Protein AF-A0A4P7ZV11-F1 (afdb_monomer_lite)

Sequence (366 aa):
MATEQNISEDYAVLFAGGISPSRNFSRYYNSLKGLYEVLRDQHGIAQENIIVLYANAESDTRHDQAYGFGSIDEIVRLGVDPFLAESIFNEQLEFKKATANNARLSRAEAEGFEENFADLNKRLGGLLKIDYQYEASDKDDGDYLAQVVYFASSDMTFASGSSVLSANGSALQSALTEVAGRVDSNDHVFFWTFDHGDFGEGQGNLIAYNDINPKWLFGRRDVGNQARLNGWGSDAIGNAQLAQWVAPVIESAGYATLVYNQCFSGGMLAASESAIDSADYAYGIAATNQYEQSINYAFAEGIRIALEAGRPLASELFATAKDKDQFAFKGAYEPNAGEPKYPWEHPWAYGDGAFQYFRVMILLIL

Secondary structure (DSSP, 8-state):
---------EEEEEEE--SSGGG-BHHHHHHHHHHHHHHHHTT---GGGEEEEETTTTT--TT-EEE-S--HHHHHHTT--HHHHHHHHHHHHHHHHHTTTT-PBPHHHHHHHHHHHHHHHHHTTT-EEEEEEE--S-TTTPPEEEEEEEEE----GGGTTSEEE-SSHHHHHHHHHHHHHH--TT-EEEEEE-S-EEE-TT--S---TTS--TTSSB--GGG---EEEEETTTEEEEHHHHHHHHHHHHHH-SEEEEEE-STTHHHHHHHHHHHHHTSTTEEEEESS-TTB---TTHHHHHHHHHHHTT--BHHHHHHHHHHH-SSB--S---TT----BTTBB--EEES---SBSS--------

Radius of gyration: 21.82 Å; chains: 1; bounding box: 69×38×60 Å

Structure (mmCIF, N/CA/C/O backbone):
data_AF-A0A4P7ZV11-F1
#
_entry.id   AF-A0A4P7ZV11-F1
#
loop_
_atom_site.group_PDB
_atom_site.id
_atom_site.type_symbol
_atom_site.label_atom_id
_atom_site.label_alt_id
_atom_site.label_comp_id
_atom_site.label_asym_id
_atom_site.label_entity_id
_atom_site.label_seq_id
_atom_site.pdbx_PDB_ins_code
_atom_site.Cartn_x
_atom_site.Cartn_y
_atom_site.Cartn_z
_atom_site.occupancy
_atom_site.B_iso_or_equiv
_atom_site.auth_seq_id
_atom_site.auth_comp_id
_atom_site.auth_asym_id
_atom_site.auth_atom_id
_atom_site.pdbx_PDB_model_num
ATOM 1 N N . MET A 1 1 ? -32.889 13.148 26.639 1.00 45.16 1 MET A N 1
ATOM 2 C CA . MET A 1 1 ? -32.289 13.223 25.295 1.00 45.16 1 MET A CA 1
ATOM 3 C C . MET A 1 1 ? -31.484 11.952 25.148 1.00 45.16 1 MET A C 1
ATOM 5 O O . MET A 1 1 ? -30.582 11.761 25.952 1.00 45.16 1 MET A O 1
ATOM 9 N N . ALA A 1 2 ? -31.907 11.029 24.283 1.00 43.81 2 ALA A N 1
ATOM 10 C CA . ALA A 1 2 ? -31.067 9.888 23.942 1.00 43.81 2 ALA A CA 1
ATOM 11 C C . ALA A 1 2 ? -29.849 10.469 23.220 1.00 43.81 2 ALA A C 1
ATOM 13 O O . ALA A 1 2 ? -30.024 11.203 22.251 1.00 43.81 2 ALA A O 1
ATOM 14 N N . THR A 1 3 ? -28.659 10.260 23.771 1.00 50.44 3 THR A N 1
ATOM 15 C CA . THR A 1 3 ? -27.407 10.515 23.061 1.00 50.44 3 THR A CA 1
ATOM 16 C C . THR A 1 3 ? -27.476 9.727 21.762 1.00 50.44 3 THR A C 1
ATOM 18 O O . THR A 1 3 ? -27.756 8.528 21.817 1.00 50.44 3 THR A O 1
ATOM 21 N N . GLU A 1 4 ? -27.306 10.400 20.622 1.00 54.75 4 GLU A N 1
ATOM 22 C CA . GLU A 1 4 ? -26.989 9.724 19.364 1.00 54.75 4 GLU A CA 1
ATOM 23 C C . GLU A 1 4 ? -25.907 8.699 19.685 1.00 54.75 4 GLU A C 1
ATOM 25 O O . GLU A 1 4 ? -24.853 9.029 20.228 1.00 54.75 4 GLU A O 1
ATOM 30 N N . GLN A 1 5 ? -26.246 7.429 19.507 1.00 55.59 5 GLN A N 1
ATOM 31 C CA . GLN A 1 5 ? -25.274 6.368 19.627 1.00 55.59 5 GLN A CA 1
ATOM 32 C C . GLN A 1 5 ? -24.339 6.595 18.442 1.00 55.59 5 GLN A C 1
ATOM 34 O O . GLN A 1 5 ? -24.808 6.464 17.313 1.00 55.59 5 GLN A O 1
ATOM 39 N N . ASN A 1 6 ? -23.093 7.025 18.683 1.00 71.12 6 ASN A N 1
ATOM 40 C CA . ASN A 1 6 ? -22.109 7.137 17.608 1.00 71.12 6 ASN A CA 1
ATOM 41 C C . ASN A 1 6 ? -22.023 5.760 16.958 1.00 71.12 6 ASN A C 1
ATOM 43 O O . ASN A 1 6 ? -21.662 4.767 17.596 1.00 71.12 6 ASN A O 1
ATOM 47 N N . ILE A 1 7 ? -22.521 5.688 15.730 1.00 81.62 7 ILE A N 1
ATOM 48 C CA . ILE A 1 7 ? -22.493 4.474 14.939 1.00 81.62 7 ILE A CA 1
ATOM 49 C C . ILE A 1 7 ? -21.035 4.349 14.525 1.00 81.62 7 ILE A C 1
ATOM 51 O O . ILE A 1 7 ? -20.555 5.210 13.805 1.00 81.62 7 ILE A O 1
ATOM 55 N N . SER A 1 8 ? -20.353 3.314 15.018 1.00 90.44 8 SER A N 1
ATOM 56 C CA . SER A 1 8 ? -19.003 2.940 14.572 1.00 90.44 8 SER A CA 1
ATOM 57 C C . SER A 1 8 ? -18.939 2.965 13.046 1.00 90.44 8 SER A C 1
ATOM 59 O O . SER A 1 8 ? -19.894 2.513 12.423 1.00 90.44 8 SER A O 1
ATOM 61 N N . GLU A 1 9 ? -17.864 3.455 12.450 1.00 95.44 9 GLU A N 1
ATOM 62 C CA . GLU A 1 9 ? -17.610 3.523 11.013 1.00 95.44 9 GLU A CA 1
ATOM 63 C C . GLU A 1 9 ? -16.271 2.861 10.652 1.00 95.44 9 GLU A C 1
ATOM 65 O O . GLU A 1 9 ? -15.394 2.669 11.491 1.00 95.44 9 GLU A O 1
ATOM 70 N N . ASP A 1 10 ? -16.119 2.490 9.380 1.00 97.56 10 ASP A N 1
ATOM 71 C CA . ASP A 1 10 ? -14.878 1.925 8.847 1.00 97.56 10 ASP A CA 1
ATOM 72 C C . ASP A 1 10 ? -14.224 2.948 7.913 1.00 97.56 10 ASP A C 1
ATOM 74 O O . ASP A 1 10 ? -14.906 3.574 7.095 1.00 97.56 10 ASP A O 1
ATOM 78 N N . TYR A 1 11 ? -12.908 3.099 8.033 1.00 98.62 11 TYR A N 1
ATOM 79 C CA . TYR A 1 11 ? -12.084 4.038 7.279 1.00 98.62 11 TYR A CA 1
ATOM 80 C C . TYR A 1 11 ? -10.882 3.330 6.665 1.00 98.62 11 TYR A C 1
ATOM 82 O O . TYR A 1 11 ? -10.324 2.398 7.248 1.00 98.62 11 TYR A O 1
ATOM 90 N N . ALA A 1 12 ? -10.436 3.803 5.502 1.00 98.75 12 ALA A N 1
ATOM 91 C CA . ALA A 1 12 ? -9.245 3.271 4.860 1.00 98.75 12 ALA A CA 1
ATOM 92 C C . ALA A 1 12 ? -8.376 4.355 4.216 1.00 98.75 12 ALA A C 1
ATOM 94 O O . ALA A 1 12 ? -8.873 5.277 3.571 1.00 98.75 12 ALA A O 1
ATOM 95 N N . VAL A 1 13 ? -7.059 4.194 4.337 1.00 98.88 13 VAL A N 1
ATOM 96 C CA . VAL A 1 13 ? -6.061 4.985 3.604 1.00 98.88 13 VAL A CA 1
ATOM 97 C C . VAL A 1 13 ? -5.195 4.020 2.806 1.00 98.88 13 VAL A C 1
ATOM 99 O O . VAL A 1 13 ? -4.506 3.176 3.381 1.00 98.88 13 VAL A O 1
ATOM 102 N N . LEU A 1 14 ? -5.249 4.128 1.480 1.00 98.81 14 LEU A N 1
ATOM 103 C CA . LEU A 1 14 ? -4.562 3.233 0.550 1.00 98.81 14 LEU A CA 1
ATOM 104 C C . LEU A 1 14 ? -3.480 4.008 -0.199 1.00 98.81 14 LEU A C 1
ATOM 106 O O . LEU A 1 14 ? -3.796 4.962 -0.904 1.00 98.81 14 LEU A O 1
ATOM 110 N N . PHE A 1 15 ? -2.218 3.603 -0.074 1.00 98.56 15 PHE A N 1
ATOM 111 C CA . PHE A 1 15 ? -1.080 4.303 -0.672 1.00 98.56 15 PHE A CA 1
ATOM 112 C C . PHE A 1 15 ? -0.298 3.419 -1.651 1.00 98.56 15 PHE A C 1
ATOM 114 O O . PHE A 1 15 ? 0.170 2.342 -1.280 1.00 98.56 15 PHE A O 1
ATOM 121 N N . ALA A 1 16 ? -0.073 3.919 -2.868 1.00 97.12 16 ALA A N 1
ATOM 122 C CA . ALA A 1 16 ? 0.832 3.335 -3.859 1.00 97.12 16 ALA A CA 1
ATOM 123 C C . ALA A 1 16 ? 1.602 4.431 -4.629 1.00 97.12 16 ALA A C 1
ATOM 125 O O . ALA A 1 16 ? 1.045 5.127 -5.479 1.00 97.12 16 ALA A O 1
ATOM 126 N N . GLY A 1 17 ? 2.888 4.600 -4.302 1.00 87.19 17 GLY A N 1
ATOM 127 C CA . GLY A 1 17 ? 3.725 5.740 -4.704 1.00 87.19 17 GLY A CA 1
ATOM 128 C C . GLY A 1 17 ? 4.213 5.723 -6.151 1.00 87.19 17 GLY A C 1
ATOM 129 O O . GLY A 1 17 ? 3.990 6.672 -6.893 1.00 87.19 17 GLY A O 1
ATOM 130 N N . GLY A 1 18 ? 4.898 4.664 -6.562 1.00 84.62 18 GLY A N 1
ATOM 131 C CA . GLY A 1 18 ? 5.432 4.452 -7.890 1.00 84.62 18 GLY A CA 1
ATOM 132 C C . GLY A 1 18 ? 6.779 5.108 -8.198 1.00 84.62 18 GLY A C 1
ATOM 133 O O . GLY A 1 18 ? 7.298 4.831 -9.268 1.00 84.62 18 GLY A O 1
ATOM 134 N N . ILE A 1 19 ? 7.383 5.927 -7.321 1.00 88.81 19 ILE A N 1
ATOM 135 C CA . ILE A 1 19 ? 8.611 6.746 -7.535 1.00 88.81 19 ILE A CA 1
ATOM 136 C C . ILE A 1 19 ? 8.570 7.658 -8.778 1.00 88.81 19 ILE A C 1
ATOM 138 O O . ILE A 1 19 ? 8.680 8.876 -8.671 1.00 88.81 19 ILE A O 1
ATOM 142 N N . SER A 1 20 ? 8.501 7.078 -9.971 1.00 87.12 20 SER A N 1
ATOM 143 C CA . SER A 1 20 ? 8.520 7.704 -11.288 1.00 87.12 20 SER A CA 1
ATOM 144 C C . SER A 1 20 ? 7.782 6.807 -12.294 1.00 87.12 20 SER A C 1
ATOM 146 O O . SER A 1 20 ? 7.592 5.621 -12.022 1.00 87.12 20 SER A O 1
ATOM 148 N N . PRO A 1 21 ? 7.438 7.295 -13.501 1.00 84.31 21 PRO A N 1
ATOM 149 C CA . PRO A 1 21 ? 6.757 6.478 -14.505 1.00 84.31 21 PRO A CA 1
ATOM 150 C C . PRO A 1 21 ? 7.399 5.108 -14.748 1.00 84.31 21 PRO A C 1
ATOM 152 O O . PRO A 1 21 ? 6.692 4.113 -14.756 1.00 84.31 21 PRO A O 1
ATOM 155 N N . SER A 1 22 ? 8.732 5.019 -14.867 1.00 78.44 22 SER A N 1
ATOM 156 C CA . SER A 1 22 ? 9.444 3.751 -15.119 1.00 78.44 22 SER A CA 1
ATOM 157 C C . SER A 1 22 ? 9.598 2.836 -13.910 1.00 78.44 22 SER A C 1
ATOM 159 O O . SER A 1 22 ? 9.941 1.665 -14.069 1.00 78.44 22 SER A O 1
ATOM 161 N N . ARG A 1 23 ? 9.321 3.339 -12.708 1.00 82.75 23 ARG A N 1
ATOM 162 C CA . ARG A 1 23 ? 9.388 2.572 -11.460 1.00 82.75 23 ARG A CA 1
ATOM 163 C C . ARG A 1 23 ? 8.011 2.367 -10.832 1.00 82.75 23 ARG A C 1
ATOM 165 O O . ARG A 1 23 ? 7.911 1.732 -9.795 1.00 82.75 23 ARG A O 1
ATOM 172 N N . ASN A 1 24 ? 6.937 2.793 -11.486 1.00 89.25 24 ASN A N 1
ATOM 173 C CA . ASN A 1 24 ? 5.585 2.580 -10.995 1.00 89.25 24 ASN A CA 1
ATOM 174 C C . ASN A 1 24 ? 4.952 1.355 -11.638 1.00 89.25 24 ASN A C 1
ATOM 176 O O . ASN A 1 24 ? 4.119 1.451 -12.535 1.00 89.25 24 ASN A O 1
ATOM 180 N N . PHE A 1 25 ? 5.391 0.176 -11.219 1.00 88.12 25 PHE A N 1
ATOM 181 C CA . PHE A 1 25 ? 4.938 -1.060 -11.837 1.00 88.12 25 PHE A CA 1
ATOM 182 C C . PHE A 1 25 ? 3.415 -1.225 -11.768 1.00 88.12 25 PHE A C 1
ATOM 184 O O . PHE A 1 25 ? 2.805 -1.009 -10.724 1.00 88.12 25 PHE A O 1
ATOM 191 N N . SER A 1 26 ? 2.809 -1.710 -12.853 1.00 87.81 26 SER A N 1
ATOM 192 C CA . SER A 1 26 ? 1.356 -1.902 -12.970 1.00 87.81 26 SER A CA 1
ATOM 193 C C . SER A 1 26 ? 0.752 -2.766 -11.859 1.00 87.81 26 SER A C 1
ATOM 195 O O . SER A 1 26 ? -0.411 -2.596 -11.500 1.00 87.81 26 SER A O 1
ATOM 197 N N . ARG A 1 27 ? 1.549 -3.651 -11.244 1.00 88.56 27 ARG A N 1
ATOM 198 C CA . ARG A 1 27 ? 1.156 -4.405 -10.044 1.00 88.56 27 ARG A CA 1
ATOM 199 C C . ARG A 1 27 ? 0.714 -3.506 -8.881 1.00 88.56 27 ARG A C 1
ATOM 201 O O . ARG A 1 27 ? -0.219 -3.887 -8.190 1.00 88.56 27 ARG A O 1
ATOM 208 N N . TYR A 1 28 ? 1.310 -2.326 -8.689 1.00 93.75 28 TYR A N 1
ATOM 209 C CA . TYR A 1 28 ? 0.916 -1.404 -7.616 1.00 93.75 28 TYR A CA 1
ATOM 210 C C . TYR A 1 28 ? -0.496 -0.861 -7.854 1.00 93.75 28 TYR A C 1
ATOM 212 O O . TYR A 1 28 ? -1.340 -0.933 -6.964 1.00 93.75 28 TYR A O 1
ATOM 220 N N . TYR A 1 29 ? -0.784 -0.419 -9.083 1.00 94.44 29 TYR A N 1
ATOM 221 C CA . TYR A 1 29 ? -2.127 0.009 -9.488 1.00 94.44 29 TYR A CA 1
ATOM 222 C C . TYR A 1 29 ? -3.151 -1.126 -9.374 1.00 94.44 29 TYR A C 1
ATOM 224 O O . TYR A 1 29 ? -4.212 -0.951 -8.781 1.00 94.44 29 TYR A O 1
ATOM 232 N N 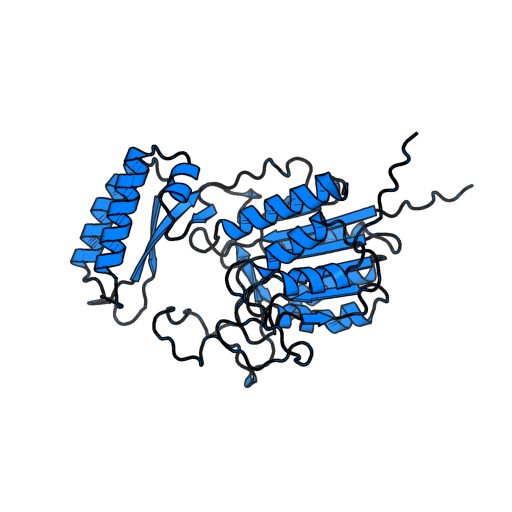. ASN A 1 30 ? -2.830 -2.308 -9.908 1.00 92.38 30 ASN A N 1
ATOM 233 C CA . ASN A 1 30 ? -3.751 -3.444 -9.918 1.00 92.38 30 ASN A CA 1
ATOM 234 C C . ASN A 1 30 ? -4.082 -3.928 -8.501 1.00 92.38 30 ASN A C 1
ATOM 236 O O . ASN A 1 30 ? -5.248 -4.188 -8.206 1.00 92.38 30 ASN A O 1
ATOM 240 N N . SER A 1 31 ? -3.085 -4.011 -7.615 1.00 95.25 31 SER A N 1
ATOM 241 C CA . SER A 1 31 ? -3.305 -4.369 -6.212 1.00 95.25 31 SER A CA 1
ATOM 242 C C . SER A 1 31 ? -4.112 -3.304 -5.471 1.00 95.25 31 SER A C 1
ATOM 244 O O . SER A 1 31 ? -5.042 -3.662 -4.756 1.00 95.25 31 SER A O 1
ATOM 246 N N . LEU A 1 32 ? -3.820 -2.014 -5.678 1.00 97.88 32 LEU A N 1
ATOM 247 C CA . LEU A 1 32 ? -4.589 -0.907 -5.099 1.00 97.88 32 LEU A CA 1
ATOM 248 C C . LEU A 1 32 ? -6.063 -0.960 -5.530 1.00 97.88 32 LEU A C 1
ATOM 250 O O . LEU A 1 32 ? -6.956 -0.906 -4.687 1.00 97.88 32 LEU A O 1
ATOM 254 N N . LYS A 1 33 ? -6.318 -1.095 -6.837 1.00 97.12 33 LYS A N 1
ATOM 255 C CA . LYS A 1 33 ? -7.671 -1.189 -7.394 1.00 97.12 33 LYS A CA 1
ATOM 256 C C . LYS A 1 33 ? -8.415 -2.407 -6.851 1.00 97.12 33 LYS A C 1
ATOM 258 O O . LYS A 1 33 ? -9.530 -2.266 -6.358 1.00 97.12 33 LYS A O 1
ATOM 263 N N . GLY A 1 34 ? -7.793 -3.585 -6.909 1.00 97.00 34 GLY A N 1
ATOM 264 C CA . GLY A 1 34 ? -8.406 -4.818 -6.419 1.00 97.00 34 GLY A CA 1
ATOM 265 C C . GLY A 1 34 ? -8.705 -4.758 -4.921 1.00 97.00 34 GLY A C 1
ATOM 266 O O . GLY A 1 34 ? -9.752 -5.224 -4.486 1.00 97.00 34 GLY A O 1
ATOM 267 N N . LEU A 1 35 ? -7.825 -4.143 -4.128 1.00 97.88 35 LEU A N 1
ATOM 268 C CA . LEU A 1 35 ? -8.068 -3.909 -2.709 1.00 97.88 35 LEU A CA 1
ATOM 269 C C . LEU A 1 35 ? -9.247 -2.954 -2.491 1.00 97.88 35 LEU A C 1
ATOM 271 O O . LEU A 1 35 ? -10.151 -3.290 -1.734 1.00 97.88 35 LEU A O 1
ATOM 275 N N . TYR A 1 36 ? -9.278 -1.809 -3.179 1.00 98.44 36 TYR A N 1
ATOM 276 C CA . TYR A 1 36 ? -10.385 -0.851 -3.098 1.00 98.44 36 TYR A CA 1
ATOM 277 C C . TYR A 1 36 ? -11.740 -1.504 -3.391 1.00 98.44 36 TYR A C 1
ATOM 279 O O . TYR A 1 36 ? -12.694 -1.316 -2.638 1.00 98.44 36 TYR A O 1
ATOM 287 N N . GLU A 1 37 ? -11.824 -2.288 -4.469 1.00 97.62 37 GLU A N 1
ATOM 288 C CA . GLU A 1 37 ? -13.049 -2.992 -4.857 1.00 97.62 37 GLU A CA 1
ATOM 289 C C . GLU A 1 37 ? -13.493 -3.973 -3.764 1.00 97.62 37 GLU A C 1
ATOM 291 O O . GLU A 1 37 ? -14.667 -3.996 -3.416 1.00 97.62 37 GLU A O 1
ATOM 296 N N . VAL A 1 38 ? -12.569 -4.708 -3.136 1.00 97.25 38 VAL A N 1
ATOM 297 C CA . VAL A 1 38 ? -12.895 -5.594 -2.004 1.00 97.25 38 VAL A CA 1
ATOM 298 C C . VAL A 1 38 ? -13.411 -4.802 -0.799 1.00 97.25 38 VAL A C 1
ATOM 300 O O . VAL A 1 38 ? -14.435 -5.170 -0.220 1.00 97.25 38 VAL A O 1
ATOM 303 N N . LEU A 1 39 ? -12.748 -3.702 -0.437 1.00 97.06 39 LEU A N 1
ATOM 304 C CA . LEU A 1 39 ? -13.158 -2.855 0.687 1.00 97.06 39 LEU A CA 1
ATOM 305 C C . LEU A 1 39 ? -14.561 -2.263 0.480 1.00 97.06 39 LEU A C 1
ATOM 307 O O . LEU A 1 39 ? -15.401 -2.320 1.377 1.00 97.06 39 LEU A O 1
ATOM 311 N N . ARG A 1 40 ? -14.842 -1.743 -0.716 1.00 96.44 40 ARG A N 1
ATOM 312 C CA . ARG A 1 40 ? -16.143 -1.154 -1.050 1.00 96.44 40 ARG A CA 1
ATOM 313 C C . ARG A 1 40 ? -17.229 -2.217 -1.219 1.00 96.44 40 ARG A C 1
ATOM 315 O O . ARG A 1 40 ? -18.289 -2.113 -0.613 1.00 96.44 40 ARG A O 1
ATOM 322 N N . ASP A 1 41 ? -16.986 -3.221 -2.057 1.00 95.44 41 ASP A N 1
ATOM 323 C CA . ASP A 1 41 ? -18.039 -4.126 -2.535 1.00 95.44 41 ASP A CA 1
ATOM 324 C C . ASP A 1 41 ? -18.336 -5.267 -1.563 1.00 95.44 41 ASP A C 1
ATOM 326 O O . ASP A 1 41 ? -19.462 -5.763 -1.536 1.00 95.44 41 ASP A O 1
ATOM 330 N N . GLN A 1 42 ? -17.344 -5.701 -0.781 1.00 94.31 42 GLN A N 1
ATOM 331 C CA . GLN A 1 42 ? -17.486 -6.854 0.115 1.00 94.31 42 GLN A CA 1
ATOM 332 C C . GLN A 1 42 ? -17.534 -6.453 1.587 1.00 94.31 42 GLN A C 1
ATOM 334 O O . GLN A 1 42 ? -18.283 -7.060 2.349 1.00 94.31 42 GLN A O 1
ATOM 339 N N . HIS A 1 43 ? -16.779 -5.422 1.979 1.00 93.81 43 HIS A N 1
ATOM 340 C CA . HIS A 1 43 ? -16.782 -4.904 3.355 1.00 93.81 43 HIS A CA 1
ATOM 341 C C . HIS A 1 43 ? -17.687 -3.681 3.538 1.00 93.81 43 HIS A C 1
ATOM 343 O O . HIS A 1 43 ? -17.928 -3.262 4.665 1.00 93.81 43 HIS A O 1
ATOM 349 N N . GLY A 1 44 ? -18.250 -3.140 2.451 1.00 94.56 44 GLY A N 1
ATOM 350 C CA . GLY A 1 44 ? -19.263 -2.087 2.513 1.00 94.56 44 GLY A CA 1
ATOM 351 C C . GLY A 1 44 ? -18.749 -0.757 3.062 1.00 94.56 44 GLY A C 1
ATOM 352 O O . GLY A 1 44 ? -19.546 0.032 3.572 1.00 94.56 44 GLY A O 1
ATOM 353 N N . ILE A 1 45 ? -17.438 -0.506 2.977 1.00 96.06 45 ILE A N 1
ATOM 354 C CA . ILE A 1 45 ? -16.853 0.764 3.410 1.00 96.06 45 ILE A CA 1
ATOM 355 C C . ILE A 1 45 ? -17.365 1.878 2.490 1.00 96.06 45 ILE A C 1
ATOM 357 O O . ILE A 1 45 ? -17.278 1.778 1.261 1.00 96.06 45 ILE A O 1
ATOM 361 N N . ALA A 1 46 ? -17.910 2.938 3.090 1.00 96.94 46 ALA A N 1
ATOM 362 C CA . ALA A 1 46 ? -18.413 4.096 2.361 1.00 96.94 46 ALA A CA 1
ATOM 363 C C . ALA A 1 46 ? -17.279 4.758 1.562 1.00 96.94 46 ALA A C 1
ATOM 365 O O . ALA A 1 46 ? -16.150 4.870 2.042 1.00 96.94 46 ALA A O 1
ATOM 366 N N . GLN A 1 47 ? -17.556 5.195 0.331 1.00 97.62 47 GLN A N 1
ATOM 367 C CA . GLN A 1 47 ? -16.504 5.680 -0.568 1.00 97.62 47 GLN A CA 1
ATOM 368 C C . GLN A 1 47 ? -15.815 6.933 -0.008 1.00 97.62 47 GLN A C 1
ATOM 370 O O . GLN A 1 47 ? -14.598 7.063 -0.128 1.00 97.62 47 GLN A O 1
ATOM 375 N N . GLU A 1 48 ? -16.568 7.796 0.672 1.00 97.81 48 GLU A N 1
ATOM 376 C CA . GLU A 1 48 ? -16.107 8.997 1.376 1.00 97.81 48 GLU A CA 1
ATOM 377 C C . GLU A 1 48 ? -15.220 8.714 2.605 1.00 97.81 48 GLU A C 1
ATOM 379 O O . GLU A 1 48 ? -14.597 9.635 3.145 1.00 97.81 48 GLU A O 1
ATOM 384 N N . ASN A 1 49 ? -15.151 7.454 3.045 1.00 98.50 49 ASN A N 1
ATOM 385 C CA . ASN A 1 49 ? -14.286 6.988 4.131 1.00 98.50 49 ASN A CA 1
ATOM 386 C C . ASN A 1 49 ? -13.028 6.271 3.613 1.00 98.50 49 ASN A C 1
ATOM 388 O O . ASN A 1 49 ? -12.190 5.846 4.409 1.00 98.50 49 ASN A O 1
ATOM 392 N N . ILE A 1 50 ? -12.866 6.150 2.290 1.00 98.69 50 ILE A N 1
ATOM 393 C CA . ILE A 1 50 ? -11.661 5.611 1.656 1.00 98.69 50 ILE A CA 1
ATOM 394 C C . ILE A 1 50 ? -10.893 6.763 1.004 1.00 98.69 50 ILE A C 1
ATOM 396 O O . ILE A 1 50 ? -11.415 7.450 0.127 1.00 98.69 50 ILE A O 1
ATOM 400 N N . ILE A 1 51 ? -9.634 6.952 1.394 1.00 98.75 51 ILE A N 1
ATOM 401 C CA . ILE A 1 51 ? -8.704 7.874 0.734 1.00 98.75 51 ILE A CA 1
ATOM 402 C C . ILE A 1 51 ? -7.695 7.054 -0.068 1.00 98.75 51 ILE A C 1
ATOM 404 O O . ILE A 1 51 ? -7.005 6.187 0.472 1.00 98.75 51 ILE A O 1
ATOM 408 N N . VAL A 1 52 ? -7.603 7.333 -1.365 1.00 98.62 52 VAL A N 1
ATOM 409 C CA . VAL A 1 52 ? -6.701 6.664 -2.301 1.00 98.62 52 VAL A CA 1
ATOM 410 C C . VAL A 1 52 ? -5.577 7.618 -2.677 1.00 98.62 52 VAL A C 1
ATOM 412 O O . VAL A 1 52 ? -5.819 8.690 -3.218 1.00 98.62 52 VAL A O 1
ATOM 415 N N . LEU A 1 53 ? -4.336 7.213 -2.437 1.00 98.38 53 LEU A N 1
ATOM 416 C CA . LEU A 1 53 ? -3.144 7.920 -2.874 1.00 98.38 53 LEU A CA 1
ATOM 417 C C . LEU A 1 53 ? -2.431 7.069 -3.918 1.00 98.38 53 LEU A C 1
ATOM 419 O O . LEU A 1 53 ? -1.935 5.986 -3.602 1.00 98.38 53 LEU A O 1
ATOM 423 N N . TYR A 1 54 ? -2.369 7.554 -5.157 1.00 97.25 54 TYR A N 1
ATOM 424 C CA . TYR A 1 54 ? -1.726 6.830 -6.251 1.00 97.25 54 TYR A CA 1
ATOM 425 C C . TYR A 1 54 ? -0.892 7.754 -7.135 1.00 97.25 54 TYR A C 1
ATOM 427 O O . TYR A 1 54 ? -1.410 8.746 -7.647 1.00 97.25 54 TYR A O 1
ATOM 435 N N . ALA A 1 55 ? 0.381 7.405 -7.345 1.00 93.38 55 ALA A N 1
ATOM 436 C CA . ALA A 1 55 ? 1.267 8.039 -8.322 1.00 93.38 55 ALA A CA 1
ATOM 437 C C . ALA A 1 55 ? 1.099 9.571 -8.396 1.00 93.38 55 ALA A C 1
ATOM 439 O O . ALA A 1 55 ? 1.192 10.268 -7.384 1.00 93.38 55 ALA A O 1
ATOM 440 N N . ASN A 1 56 ? 0.801 10.091 -9.587 1.00 87.69 56 ASN A N 1
ATOM 441 C CA . ASN A 1 56 ? 0.549 11.505 -9.846 1.00 87.69 56 ASN A CA 1
ATOM 442 C C . ASN A 1 56 ? -0.936 11.819 -10.082 1.00 87.69 56 ASN A C 1
ATOM 444 O O . ASN A 1 56 ? -1.255 12.647 -10.943 1.00 87.69 56 ASN A O 1
ATOM 448 N N . ALA A 1 57 ? -1.845 11.125 -9.390 1.00 82.12 57 ALA A N 1
ATOM 449 C CA . ALA A 1 57 ? -3.263 11.082 -9.747 1.00 82.12 57 ALA A CA 1
ATOM 450 C C . ALA A 1 57 ? -3.964 12.450 -9.853 1.00 82.12 57 ALA A C 1
ATOM 452 O O . ALA A 1 57 ? -4.916 12.572 -10.619 1.00 82.12 57 ALA A O 1
ATOM 453 N N . GLU A 1 58 ? -3.500 13.488 -9.148 1.00 81.19 58 GLU A N 1
ATOM 454 C CA . GLU A 1 58 ? -4.113 14.826 -9.228 1.00 81.19 58 GLU A CA 1
ATOM 455 C C . GLU A 1 58 ? -3.608 15.668 -10.403 1.00 81.19 58 GLU A C 1
ATOM 457 O O . GLU A 1 58 ? -4.263 16.635 -10.792 1.00 81.19 58 GLU A O 1
ATOM 462 N N . SER A 1 59 ? -2.436 15.343 -10.954 1.00 77.75 59 SER A N 1
ATOM 463 C CA . SER A 1 59 ? -1.786 16.175 -11.972 1.00 77.75 59 SER A CA 1
ATOM 464 C C . SER A 1 59 ? -1.794 15.535 -13.354 1.00 77.75 59 SER A C 1
ATOM 466 O O . SER A 1 59 ? -2.135 16.200 -14.331 1.00 77.75 59 SER A O 1
ATOM 468 N N . ASP A 1 60 ? -1.385 14.269 -13.464 1.00 77.62 60 ASP A N 1
ATOM 469 C CA . ASP A 1 60 ? -1.300 13.581 -14.752 1.00 77.62 60 ASP A CA 1
ATOM 470 C C . ASP A 1 60 ? -1.200 12.068 -14.556 1.00 77.62 60 ASP A C 1
ATOM 472 O O . ASP A 1 60 ? -0.150 11.571 -14.152 1.00 77.62 60 ASP A O 1
ATOM 476 N N . THR A 1 61 ? -2.267 11.338 -14.883 1.00 78.69 61 THR A N 1
ATOM 477 C CA . THR A 1 61 ? -2.239 9.869 -14.891 1.00 78.69 61 THR A CA 1
ATOM 478 C C . THR A 1 61 ? -1.748 9.289 -16.213 1.00 78.69 61 THR A C 1
ATOM 480 O O . THR A 1 61 ? -1.728 8.072 -16.390 1.00 78.69 61 THR A O 1
ATOM 483 N N . ARG A 1 62 ? -1.378 10.119 -17.199 1.00 76.12 62 ARG A N 1
ATOM 484 C CA . ARG A 1 62 ? -0.893 9.597 -18.477 1.00 76.12 62 ARG A CA 1
ATOM 485 C C . ARG A 1 62 ? 0.449 8.926 -18.270 1.00 76.12 62 ARG A C 1
ATOM 487 O O . ARG A 1 62 ? 1.393 9.547 -17.787 1.00 76.12 62 ARG A O 1
ATOM 494 N N . HIS A 1 63 ? 0.540 7.682 -18.731 1.00 78.69 63 HIS A N 1
ATOM 495 C CA . HIS A 1 63 ? 1.784 6.917 -18.726 1.00 78.69 63 HIS A CA 1
ATOM 496 C C . HIS A 1 63 ? 2.387 6.723 -17.327 1.00 78.69 63 HIS A C 1
ATOM 498 O O . HIS A 1 63 ? 3.605 6.621 -17.191 1.00 78.69 63 HIS A O 1
ATOM 504 N N . ASP A 1 64 ? 1.555 6.698 -16.288 1.00 83.56 64 ASP A N 1
ATOM 505 C CA . ASP A 1 64 ? 2.019 6.547 -14.918 1.00 83.56 64 ASP A CA 1
ATOM 506 C C . ASP A 1 64 ? 2.228 5.085 -14.512 1.00 83.56 64 ASP A C 1
ATOM 508 O O . ASP A 1 64 ? 2.868 4.878 -13.497 1.00 83.56 64 ASP A O 1
ATOM 512 N N . GLN A 1 65 ? 1.801 4.082 -15.291 1.00 86.38 65 GLN A N 1
ATOM 513 C CA . GLN A 1 65 ? 2.062 2.661 -15.012 1.00 86.38 65 GLN A CA 1
ATOM 514 C C . GLN A 1 65 ? 3.171 2.080 -15.880 1.00 86.38 65 GLN A C 1
ATOM 516 O O . GLN A 1 65 ? 3.017 2.023 -17.094 1.00 86.38 65 GLN A O 1
ATOM 521 N N . ALA A 1 66 ? 4.200 1.501 -15.270 1.00 84.56 66 ALA A N 1
ATOM 522 C CA . ALA A 1 66 ? 5.215 0.692 -15.933 1.00 84.56 66 ALA A CA 1
ATOM 523 C C . ALA A 1 66 ? 4.776 -0.773 -16.063 1.00 84.56 66 ALA A C 1
ATOM 525 O O . ALA A 1 66 ? 4.572 -1.475 -15.069 1.00 84.56 66 ALA A O 1
ATOM 526 N N . TYR A 1 67 ? 4.745 -1.290 -17.282 1.00 75.25 67 TYR A N 1
ATOM 527 C CA . TYR A 1 67 ? 4.796 -2.728 -17.523 1.00 75.25 67 TYR A CA 1
ATOM 528 C C . TYR A 1 67 ? 6.248 -3.068 -17.845 1.00 75.25 67 TYR A C 1
ATOM 530 O O . TYR A 1 67 ? 6.844 -2.487 -18.757 1.00 75.25 67 TYR A O 1
ATOM 538 N N . GLY A 1 68 ? 6.832 -3.979 -17.058 1.00 64.75 68 GLY A N 1
ATOM 539 C CA . GLY A 1 68 ? 8.148 -4.546 -17.362 1.00 64.75 68 GLY A CA 1
ATOM 540 C C . GLY A 1 68 ? 8.113 -5.349 -18.667 1.00 64.75 68 GLY A C 1
ATOM 541 O O . GLY A 1 68 ? 7.131 -5.296 -19.402 1.00 64.75 68 GLY A O 1
ATOM 542 N N . PHE A 1 69 ? 9.163 -6.126 -18.953 1.00 55.81 69 PHE A N 1
ATOM 543 C CA . PHE A 1 69 ? 9.143 -7.078 -20.071 1.00 55.81 69 PHE A CA 1
ATOM 544 C C . PHE A 1 69 ? 7.924 -7.998 -19.953 1.00 55.81 69 PHE A C 1
ATOM 546 O O . PHE A 1 69 ? 7.926 -8.935 -19.153 1.00 55.81 69 PHE A O 1
ATOM 553 N N . GLY A 1 70 ? 6.887 -7.681 -20.719 1.00 51.22 70 GLY A N 1
ATOM 554 C CA . GLY A 1 70 ? 5.621 -8.378 -20.694 1.00 51.22 70 GLY A CA 1
ATOM 555 C C . GLY A 1 70 ? 5.616 -9.530 -21.685 1.00 51.22 70 GLY A C 1
ATOM 556 O O . GLY A 1 70 ? 6.297 -9.523 -22.711 1.00 51.22 70 GLY A O 1
ATOM 557 N N . SER A 1 71 ? 4.816 -10.535 -21.381 1.00 56.12 71 SER A N 1
ATOM 558 C CA . SER A 1 71 ? 4.292 -11.467 -22.371 1.00 56.12 71 SER A CA 1
ATOM 559 C C . SER A 1 71 ? 3.469 -10.728 -23.440 1.00 56.12 71 SER A C 1
ATOM 561 O O . SER A 1 71 ? 2.964 -9.628 -23.208 1.00 56.12 71 SER A O 1
ATOM 563 N N . ILE A 1 72 ? 3.280 -11.351 -24.609 1.00 56.19 72 ILE A N 1
ATOM 564 C CA . ILE A 1 72 ? 2.372 -10.845 -25.659 1.00 56.19 72 ILE A CA 1
ATOM 565 C C . ILE A 1 72 ? 0.986 -10.524 -25.075 1.00 56.19 72 ILE A C 1
ATOM 567 O O . ILE A 1 72 ? 0.401 -9.496 -25.409 1.00 56.19 72 ILE A O 1
ATOM 571 N N . ASP A 1 73 ? 0.494 -11.358 -24.156 1.00 57.88 73 ASP A N 1
ATOM 572 C CA . ASP A 1 73 ? -0.812 -11.183 -23.515 1.00 57.88 73 ASP A CA 1
ATOM 573 C C . ASP A 1 73 ? -0.906 -9.883 -22.704 1.00 57.88 73 ASP A C 1
ATOM 575 O O . ASP A 1 73 ? -1.962 -9.250 -22.668 1.00 57.88 73 ASP A O 1
ATOM 579 N N . GLU A 1 74 ? 0.188 -9.449 -22.076 1.00 62.72 74 GLU A N 1
ATOM 580 C CA . GLU A 1 74 ? 0.239 -8.177 -21.349 1.00 62.72 74 GLU A CA 1
ATOM 581 C C . GLU A 1 74 ? 0.227 -6.984 -22.307 1.00 62.72 74 GLU A C 1
ATOM 583 O O . GLU A 1 74 ? -0.466 -6.009 -22.036 1.00 62.72 74 GLU A O 1
ATOM 588 N N . ILE A 1 75 ? 0.895 -7.084 -23.460 1.00 62.81 75 ILE A N 1
ATOM 589 C CA . ILE A 1 75 ? 0.894 -6.033 -24.491 1.00 62.81 75 ILE A CA 1
ATOM 590 C C . ILE A 1 75 ? -0.493 -5.912 -25.144 1.00 62.81 75 ILE A C 1
ATOM 592 O O . ILE A 1 75 ? -1.000 -4.807 -25.325 1.00 62.81 75 ILE A O 1
ATOM 596 N N . VAL A 1 76 ? -1.153 -7.035 -25.444 1.00 63.66 76 VAL A N 1
ATOM 597 C CA . VAL A 1 76 ? -2.514 -7.044 -26.013 1.00 63.66 76 VAL A CA 1
ATOM 598 C C . VAL A 1 76 ? -3.532 -6.441 -25.039 1.00 63.66 76 VAL A C 1
ATOM 600 O O . VAL A 1 76 ? -4.431 -5.710 -25.456 1.00 63.66 76 VAL A O 1
ATOM 603 N N . ARG A 1 77 ? -3.384 -6.678 -23.728 1.00 65.50 77 ARG A N 1
ATOM 604 C CA . ARG A 1 77 ? -4.251 -6.073 -22.696 1.00 65.50 77 ARG A CA 1
ATOM 605 C C . ARG A 1 77 ? -4.167 -4.547 -22.641 1.00 65.50 77 ARG A C 1
ATOM 607 O O . ARG A 1 77 ? -5.112 -3.925 -22.166 1.00 65.50 77 ARG A O 1
ATOM 614 N N . LEU A 1 78 ? -3.105 -3.946 -23.176 1.00 61.81 78 LEU A N 1
ATOM 615 C CA . LEU A 1 78 ? -2.972 -2.493 -23.321 1.00 61.81 78 LEU A CA 1
ATOM 616 C C . LEU A 1 78 ? -3.765 -1.930 -24.515 1.00 61.81 78 LEU A C 1
ATOM 618 O O . LEU A 1 78 ? -3.629 -0.754 -24.846 1.00 61.81 78 LEU A O 1
ATOM 622 N N . GLY A 1 79 ? -4.585 -2.752 -25.179 1.00 64.00 79 GLY A N 1
ATOM 623 C CA . GLY A 1 79 ? -5.364 -2.348 -26.350 1.00 64.00 79 GLY A CA 1
ATOM 624 C C . GLY A 1 79 ? -4.527 -2.239 -27.626 1.00 64.00 79 GLY A C 1
ATOM 625 O O . GLY A 1 79 ? -4.981 -1.655 -28.610 1.00 64.00 79 GLY A O 1
ATOM 626 N N . VAL A 1 80 ? -3.311 -2.790 -27.618 1.00 66.38 80 VAL A N 1
ATOM 627 C CA . VAL A 1 80 ? -2.448 -2.871 -28.797 1.00 66.38 80 VAL A CA 1
ATOM 628 C C . VAL A 1 80 ? -2.957 -3.986 -29.708 1.00 66.38 80 VAL A C 1
ATOM 630 O O . VAL A 1 80 ? -3.262 -5.088 -29.252 1.00 66.38 80 VAL A O 1
ATOM 633 N N . ASP A 1 81 ? -3.043 -3.695 -31.007 1.00 74.38 81 ASP A N 1
ATOM 634 C CA . ASP A 1 81 ? -3.399 -4.681 -32.029 1.00 74.38 81 ASP A CA 1
ATOM 635 C C . ASP A 1 81 ? -2.521 -5.949 -31.908 1.00 74.38 81 ASP A C 1
ATOM 637 O O . ASP A 1 81 ? -1.303 -5.816 -31.778 1.00 74.38 81 ASP A O 1
ATOM 641 N N . PRO A 1 82 ? -3.083 -7.173 -31.968 1.00 72.44 82 PRO A N 1
ATOM 642 C CA . PRO A 1 82 ? -2.317 -8.405 -31.772 1.00 72.44 82 PRO A CA 1
ATOM 643 C C . PRO A 1 82 ? -1.129 -8.597 -32.725 1.00 72.44 82 PRO A C 1
ATOM 645 O O . PRO A 1 82 ? -0.098 -9.119 -32.304 1.00 72.44 82 PRO A O 1
ATOM 648 N N . PHE A 1 83 ? -1.226 -8.155 -33.985 1.00 73.62 83 PHE A N 1
ATOM 649 C CA . PHE A 1 83 ? -0.108 -8.253 -34.931 1.00 73.62 83 PHE A CA 1
ATOM 650 C C . PHE A 1 83 ? 0.996 -7.254 -34.584 1.00 73.62 83 PHE A C 1
ATOM 652 O O . PHE A 1 83 ? 2.186 -7.563 -34.684 1.00 73.62 83 PHE A O 1
ATOM 659 N N . LEU A 1 84 ? 0.612 -6.056 -34.138 1.00 70.31 84 LEU A N 1
ATOM 660 C CA . LEU A 1 84 ? 1.558 -5.085 -33.603 1.00 70.31 84 LEU A CA 1
ATOM 661 C C . LEU A 1 84 ? 2.200 -5.599 -32.302 1.00 70.31 84 LEU A C 1
ATOM 663 O O . LEU A 1 84 ? 3.411 -5.481 -32.153 1.00 70.31 84 LEU A O 1
ATOM 667 N N . ALA A 1 85 ? 1.433 -6.238 -31.415 1.00 69.31 85 ALA A N 1
ATOM 668 C CA . ALA A 1 85 ? 1.923 -6.846 -30.177 1.00 69.31 85 ALA A CA 1
ATOM 669 C C . ALA A 1 85 ? 2.954 -7.959 -30.431 1.00 69.31 85 ALA A C 1
ATOM 671 O O . ALA A 1 85 ? 3.966 -8.024 -29.736 1.00 69.31 85 ALA A O 1
ATOM 672 N N . GLU A 1 86 ? 2.751 -8.793 -31.454 1.00 73.94 86 GLU A N 1
ATOM 673 C CA . GLU A 1 86 ? 3.724 -9.812 -31.863 1.00 73.94 86 GLU A CA 1
ATOM 674 C C . GLU A 1 86 ? 5.018 -9.188 -32.414 1.00 73.94 86 GLU A C 1
ATOM 676 O O . GLU A 1 86 ? 6.113 -9.602 -32.032 1.00 73.94 86 GLU A O 1
ATOM 681 N N . SER A 1 87 ? 4.915 -8.152 -33.259 1.00 70.69 87 SER A N 1
ATOM 682 C CA . SER A 1 87 ? 6.083 -7.400 -33.756 1.00 70.69 87 SER A CA 1
ATOM 683 C C . SER A 1 87 ? 6.893 -6.804 -32.605 1.00 70.69 87 SER A C 1
ATOM 685 O O . SER A 1 87 ? 8.115 -6.926 -32.572 1.00 70.69 87 SER A O 1
ATOM 687 N N . ILE A 1 88 ? 6.197 -6.208 -31.637 1.00 67.06 88 ILE A N 1
ATOM 688 C CA . ILE A 1 88 ? 6.782 -5.625 -30.433 1.00 67.06 88 ILE A CA 1
ATOM 689 C C . ILE A 1 88 ? 7.499 -6.693 -29.607 1.00 67.06 88 ILE A C 1
ATOM 691 O O . ILE A 1 88 ? 8.651 -6.509 -29.222 1.00 67.06 88 ILE A O 1
ATOM 695 N N . PHE A 1 89 ? 6.829 -7.811 -29.334 1.00 71.62 89 PHE A N 1
ATOM 696 C CA . PHE A 1 89 ? 7.402 -8.895 -28.546 1.00 71.62 89 PHE A CA 1
ATOM 697 C C . PHE A 1 89 ? 8.649 -9.484 -29.210 1.00 71.62 89 PHE A C 1
ATOM 699 O O . PHE A 1 89 ? 9.630 -9.773 -28.530 1.00 71.62 89 PHE A O 1
ATOM 706 N N . ASN A 1 90 ? 8.645 -9.621 -30.538 1.00 74.38 90 ASN A N 1
ATOM 707 C CA . ASN A 1 90 ? 9.810 -10.087 -31.281 1.00 74.38 90 ASN A CA 1
ATOM 708 C C . ASN A 1 90 ? 10.980 -9.099 -31.185 1.00 74.38 90 ASN A C 1
ATOM 710 O O . ASN A 1 90 ? 12.097 -9.527 -30.909 1.00 74.38 90 ASN A O 1
ATOM 714 N N . GLU A 1 91 ? 10.742 -7.792 -31.325 1.00 70.38 91 GLU A N 1
ATOM 715 C CA . GLU A 1 91 ? 11.784 -6.773 -31.125 1.00 70.38 91 GLU A CA 1
ATOM 716 C C . GLU A 1 91 ? 12.318 -6.769 -29.687 1.00 70.38 91 GLU A C 1
ATOM 718 O O . GLU A 1 91 ? 13.530 -6.716 -29.482 1.00 70.38 91 GLU A O 1
ATOM 723 N N . GLN A 1 92 ? 11.447 -6.918 -28.683 1.00 67.69 92 GLN A N 1
ATOM 724 C CA . GLN A 1 92 ? 11.870 -7.085 -27.291 1.00 67.69 92 GLN A CA 1
ATOM 725 C C . GLN A 1 92 ? 12.694 -8.349 -27.076 1.00 67.69 92 GLN A C 1
ATOM 727 O O . GLN A 1 92 ? 13.649 -8.339 -26.301 1.00 67.69 92 GLN A O 1
ATOM 732 N N . LEU A 1 93 ? 12.320 -9.451 -27.724 1.00 70.56 93 LEU A N 1
ATOM 733 C CA . LEU A 1 93 ? 13.030 -10.714 -27.622 1.00 70.56 93 LEU A CA 1
ATOM 734 C C . LEU A 1 93 ? 14.412 -10.613 -28.274 1.00 70.56 93 LEU A C 1
ATOM 736 O O . LEU A 1 93 ? 15.377 -11.106 -27.695 1.00 70.56 93 LEU A O 1
ATOM 740 N N . GLU A 1 94 ? 14.527 -9.959 -29.431 1.00 71.81 94 GLU A N 1
ATOM 741 C CA . GLU A 1 94 ? 15.814 -9.671 -30.073 1.00 71.81 94 GLU A CA 1
ATOM 742 C C . GLU A 1 94 ? 16.669 -8.733 -29.217 1.00 71.81 94 GLU A C 1
ATOM 744 O O . GLU A 1 94 ? 17.840 -9.024 -28.976 1.00 71.81 94 GLU A O 1
ATOM 749 N N . PHE A 1 95 ? 16.076 -7.684 -28.648 1.00 67.62 95 PHE A N 1
ATOM 750 C CA . PHE A 1 95 ? 16.748 -6.805 -27.695 1.00 67.62 95 PHE A CA 1
ATOM 751 C C . PHE A 1 95 ? 17.236 -7.575 -26.450 1.00 67.62 95 PHE A C 1
ATOM 753 O O . PHE A 1 95 ? 18.381 -7.432 -26.018 1.00 67.62 95 PHE A O 1
ATOM 760 N N . LYS A 1 96 ? 16.406 -8.468 -25.898 1.00 65.56 96 LYS A N 1
ATOM 761 C CA . LYS A 1 96 ? 16.756 -9.328 -24.758 1.00 65.56 96 LYS A CA 1
ATOM 762 C C . LYS A 1 96 ? 17.845 -10.337 -25.109 1.00 65.56 96 LYS A C 1
ATOM 764 O O . LYS A 1 96 ? 18.668 -10.648 -24.259 1.00 65.56 96 LYS A O 1
ATOM 769 N N . LYS A 1 97 ? 17.866 -10.864 -26.337 1.00 69.88 97 LYS A N 1
ATOM 770 C CA . LYS A 1 97 ? 18.948 -11.732 -26.830 1.00 69.88 97 LYS A CA 1
ATOM 771 C C . LYS A 1 97 ? 20.252 -10.952 -26.973 1.00 69.88 97 LYS A C 1
ATOM 773 O O . LYS A 1 97 ? 21.288 -11.469 -26.572 1.00 69.88 97 LYS A O 1
ATOM 778 N N . ALA A 1 98 ? 20.189 -9.725 -27.492 1.00 64.00 98 ALA A N 1
ATOM 779 C CA . ALA A 1 98 ? 21.345 -8.842 -27.639 1.00 64.00 98 ALA A CA 1
ATOM 780 C C . ALA A 1 98 ? 21.934 -8.415 -26.285 1.00 64.00 98 ALA A C 1
ATOM 782 O O . ALA A 1 98 ? 23.139 -8.229 -26.181 1.00 64.00 98 ALA A O 1
ATOM 783 N N . THR A 1 99 ? 21.101 -8.329 -25.245 1.00 57.94 99 THR A N 1
ATOM 784 C CA . THR A 1 99 ? 21.502 -7.985 -23.868 1.00 57.94 99 THR A CA 1
ATOM 785 C C . THR A 1 99 ? 21.641 -9.199 -22.935 1.00 57.94 99 THR A C 1
ATOM 787 O O . THR A 1 99 ? 21.984 -9.053 -21.758 1.00 57.94 99 THR A O 1
ATOM 790 N N . ALA A 1 100 ? 21.410 -10.423 -23.429 1.00 54.44 100 ALA A N 1
ATOM 791 C CA . ALA A 1 100 ? 21.534 -11.644 -22.635 1.00 54.44 100 ALA A CA 1
ATOM 792 C C . ALA A 1 100 ? 22.989 -11.851 -22.173 1.00 54.44 100 ALA A C 1
ATOM 794 O O . ALA A 1 100 ? 23.930 -11.600 -22.920 1.00 54.44 100 ALA A O 1
ATOM 795 N N . ASN A 1 101 ? 23.178 -12.365 -20.951 1.00 50.28 101 ASN A N 1
ATOM 796 C CA . ASN A 1 101 ? 24.485 -12.580 -20.300 1.00 50.28 101 ASN A CA 1
ATOM 797 C C . ASN A 1 101 ? 25.282 -11.308 -19.964 1.00 50.28 101 ASN A C 1
ATOM 799 O O . ASN A 1 101 ? 26.511 -11.340 -20.006 1.00 50.28 101 ASN A O 1
ATOM 803 N N . ASN A 1 102 ? 24.616 -10.201 -19.622 1.00 49.34 102 ASN A N 1
ATOM 804 C CA . ASN A 1 102 ? 25.280 -8.911 -19.390 1.00 49.34 102 ASN A CA 1
ATOM 805 C C . ASN A 1 102 ? 26.067 -8.443 -20.621 1.00 49.34 102 ASN A C 1
ATOM 807 O O . ASN A 1 102 ? 27.105 -7.800 -20.475 1.00 49.34 102 ASN A O 1
ATOM 811 N N . ALA A 1 103 ? 25.619 -8.805 -21.828 1.00 54.00 103 ALA A N 1
ATOM 812 C CA . ALA A 1 103 ? 26.193 -8.264 -23.046 1.00 54.00 103 ALA A CA 1
ATOM 813 C C . ALA A 1 103 ? 25.916 -6.759 -23.057 1.00 54.00 103 ALA A C 1
ATOM 815 O O . ALA A 1 103 ? 24.776 -6.302 -23.146 1.00 54.00 103 ALA A O 1
ATOM 816 N N . ARG A 1 104 ? 26.990 -6.008 -22.845 1.00 61.97 104 ARG A N 1
ATOM 817 C CA . ARG A 1 104 ? 27.006 -4.556 -22.799 1.00 61.97 104 ARG A CA 1
ATOM 818 C C . ARG A 1 104 ? 26.856 -4.069 -24.237 1.00 61.97 104 ARG A C 1
ATOM 820 O O . ARG A 1 104 ? 27.629 -4.488 -25.097 1.00 61.97 104 ARG A O 1
ATOM 827 N N . LEU A 1 105 ? 25.834 -3.261 -24.509 1.00 62.84 105 LEU A N 1
ATOM 828 C CA . LEU A 1 105 ? 25.654 -2.687 -25.842 1.00 62.84 105 LEU A CA 1
ATOM 829 C C . LEU A 1 105 ? 26.715 -1.610 -26.058 1.00 62.84 105 LEU A C 1
ATOM 831 O O . LEU A 1 105 ? 26.975 -0.819 -25.155 1.00 62.84 105 LEU A O 1
ATOM 835 N N . SER A 1 106 ? 27.296 -1.546 -27.250 1.00 70.19 106 SER A N 1
ATOM 836 C CA . SER A 1 106 ? 28.034 -0.360 -27.679 1.00 70.19 106 SER A CA 1
ATOM 837 C C . SER A 1 106 ? 27.073 0.813 -27.886 1.00 70.19 106 SER A C 1
ATOM 839 O O . SER A 1 106 ? 25.880 0.633 -28.141 1.00 70.19 106 SER A O 1
ATOM 841 N N . ARG A 1 107 ? 27.600 2.039 -27.855 1.00 70.12 107 ARG A N 1
ATOM 842 C CA . ARG A 1 107 ? 26.815 3.248 -28.139 1.00 70.12 107 ARG A CA 1
ATOM 843 C C . ARG A 1 107 ? 26.075 3.183 -29.480 1.00 70.12 107 ARG A C 1
ATOM 845 O O . ARG A 1 107 ? 24.915 3.563 -29.545 1.00 70.12 107 ARG A O 1
ATOM 852 N N . ALA A 1 108 ? 26.719 2.670 -30.528 1.00 72.94 108 ALA A N 1
ATOM 853 C CA . ALA A 1 108 ? 26.103 2.547 -31.850 1.00 72.94 108 ALA A CA 1
ATOM 854 C C . ALA A 1 108 ? 24.949 1.527 -31.867 1.00 72.94 108 ALA A C 1
ATOM 856 O O . ALA A 1 108 ? 23.953 1.736 -32.554 1.00 72.94 108 ALA A O 1
ATOM 857 N N . GLU A 1 109 ? 25.057 0.436 -31.101 1.00 72.56 109 GLU A N 1
ATOM 858 C CA . GLU A 1 109 ? 23.959 -0.523 -30.935 1.00 72.56 109 GLU A CA 1
ATOM 859 C C . GLU A 1 109 ? 22.806 0.098 -30.139 1.00 72.56 109 GLU A C 1
ATOM 861 O O . GLU A 1 109 ? 21.651 -0.059 -30.527 1.00 72.56 109 GLU A O 1
ATOM 866 N N . ALA A 1 110 ? 23.107 0.855 -29.077 1.00 68.25 110 ALA A N 1
ATOM 867 C CA . ALA A 1 110 ? 22.102 1.586 -28.308 1.00 68.25 110 ALA A CA 1
ATOM 868 C C . ALA A 1 110 ? 21.359 2.626 -29.170 1.00 68.25 110 ALA A C 1
ATOM 870 O O . ALA A 1 110 ? 20.129 2.629 -29.171 1.00 68.25 110 ALA A O 1
ATOM 871 N N . GLU A 1 111 ? 22.086 3.434 -29.953 1.00 72.62 111 GLU A N 1
ATOM 872 C CA . GLU A 1 111 ? 21.531 4.419 -30.899 1.00 72.62 111 GLU A CA 1
ATOM 873 C C . GLU A 1 111 ? 20.682 3.738 -31.995 1.00 72.62 111 GLU A C 1
ATOM 875 O O . GLU A 1 111 ? 19.588 4.202 -32.314 1.00 72.62 111 GLU A O 1
ATOM 880 N N . GLY A 1 112 ? 21.114 2.585 -32.520 1.00 74.00 112 GLY A N 1
ATOM 881 C CA . GLY A 1 112 ? 20.326 1.807 -33.485 1.00 74.00 112 GLY A CA 1
ATOM 882 C C . GLY A 1 112 ? 19.020 1.251 -32.901 1.00 74.00 112 GLY A C 1
ATOM 883 O O . GLY A 1 112 ? 17.997 1.203 -33.589 1.00 74.00 112 GLY A O 1
ATOM 884 N N . PHE A 1 113 ? 19.018 0.862 -31.622 1.00 70.75 113 PHE A N 1
ATOM 885 C CA . PHE A 1 113 ? 17.781 0.520 -30.921 1.00 70.75 113 PHE A CA 1
ATOM 886 C C . PHE A 1 113 ? 16.893 1.757 -30.713 1.00 70.75 113 PHE A C 1
ATOM 888 O O . PHE A 1 113 ? 15.695 1.659 -30.972 1.00 70.75 113 PHE A O 1
ATOM 895 N N . GLU A 1 114 ? 17.446 2.915 -30.327 1.00 69.62 114 GLU A N 1
ATOM 896 C CA . GLU A 1 114 ? 16.676 4.164 -30.165 1.00 69.62 114 GLU A CA 1
ATOM 897 C C . GLU A 1 114 ? 15.888 4.527 -31.431 1.00 69.62 114 GLU A C 1
ATOM 899 O O . GLU A 1 114 ? 14.701 4.846 -31.342 1.00 69.62 114 GLU A O 1
ATOM 904 N N . GLU A 1 115 ? 16.509 4.435 -32.612 1.00 73.62 115 GLU A N 1
ATOM 905 C CA . GLU A 1 115 ? 15.851 4.744 -33.888 1.00 73.62 115 GLU A CA 1
ATOM 906 C C . GLU A 1 115 ? 14.682 3.794 -34.196 1.00 73.62 115 GLU A C 1
ATOM 908 O O . GLU A 1 115 ? 13.583 4.252 -34.532 1.00 73.62 115 GLU A O 1
ATOM 913 N N . ASN A 1 116 ? 14.884 2.481 -34.033 1.00 70.56 116 ASN A N 1
ATOM 914 C CA . ASN A 1 116 ? 13.837 1.479 -34.268 1.00 70.56 116 ASN A CA 1
ATOM 915 C C . ASN A 1 116 ? 12.656 1.663 -33.301 1.00 70.56 116 ASN A C 1
ATOM 917 O O . ASN A 1 116 ? 11.489 1.646 -33.699 1.00 70.56 116 ASN A O 1
ATOM 921 N N . PHE A 1 117 ? 12.951 1.924 -32.029 1.00 69.81 117 PHE A N 1
ATOM 922 C CA . PHE A 1 117 ? 11.927 2.160 -31.021 1.00 69.81 117 PHE A CA 1
ATOM 923 C C . PHE A 1 117 ? 11.228 3.514 -31.166 1.00 69.81 117 PHE A C 1
ATOM 925 O O . PHE A 1 117 ? 10.067 3.627 -30.776 1.00 69.81 117 PHE A O 1
ATOM 932 N N . ALA A 1 118 ? 11.877 4.540 -31.718 1.00 72.19 118 ALA A N 1
ATOM 933 C CA . ALA A 1 118 ? 11.227 5.816 -32.003 1.00 72.19 118 ALA A CA 1
ATOM 934 C C . ALA A 1 118 ? 10.110 5.654 -33.049 1.00 72.19 118 ALA A C 1
ATOM 936 O O . ALA A 1 118 ? 9.026 6.224 -32.883 1.00 72.19 118 ALA A O 1
ATOM 937 N N . ASP A 1 119 ? 10.333 4.838 -34.086 1.00 71.62 119 ASP A N 1
ATOM 938 C CA . ASP A 1 119 ? 9.283 4.482 -35.049 1.00 71.62 119 ASP A CA 1
ATOM 939 C C . ASP A 1 119 ? 8.166 3.667 -34.382 1.00 71.62 119 ASP A C 1
ATOM 941 O O . ASP A 1 119 ? 6.981 3.986 -34.529 1.00 71.62 119 ASP A O 1
ATOM 945 N N . LEU A 1 120 ? 8.533 2.677 -33.564 1.00 68.31 120 LEU A N 1
ATOM 946 C CA . LEU A 1 120 ? 7.568 1.860 -32.834 1.00 68.31 120 LEU A CA 1
ATOM 947 C C . LEU A 1 120 ? 6.702 2.693 -31.875 1.00 68.31 120 LEU A C 1
ATOM 949 O O . LEU A 1 120 ? 5.477 2.568 -31.867 1.00 68.31 120 LEU A O 1
ATOM 953 N N . ASN A 1 121 ? 7.315 3.593 -31.107 1.00 70.62 121 ASN A N 1
ATOM 954 C CA . ASN A 1 121 ? 6.617 4.489 -30.193 1.00 70.62 121 ASN A CA 1
ATOM 955 C C . ASN A 1 121 ? 5.661 5.430 -30.939 1.00 70.62 121 ASN A C 1
ATOM 957 O O . ASN A 1 121 ? 4.523 5.650 -30.517 1.00 70.62 121 ASN A O 1
ATOM 961 N N . LYS A 1 122 ? 6.082 5.939 -32.101 1.00 75.38 122 LYS A N 1
ATOM 962 C CA . LYS A 1 122 ? 5.226 6.749 -32.972 1.00 75.38 122 LYS A CA 1
ATOM 963 C C . LYS A 1 122 ? 4.017 5.957 -33.476 1.00 75.38 122 LYS A C 1
ATOM 965 O O . LYS A 1 122 ? 2.909 6.494 -33.483 1.00 75.38 122 LYS A O 1
ATOM 970 N N . ARG A 1 123 ? 4.199 4.688 -33.859 1.00 68.06 123 ARG A N 1
ATOM 971 C CA . ARG A 1 123 ? 3.107 3.782 -34.273 1.00 68.06 123 ARG A CA 1
ATOM 972 C C . ARG A 1 123 ? 2.140 3.467 -33.130 1.00 68.06 123 ARG A C 1
ATOM 974 O O . ARG A 1 123 ? 0.958 3.267 -33.384 1.00 68.06 123 ARG A O 1
ATOM 981 N N . LEU A 1 124 ? 2.629 3.479 -31.892 1.00 66.19 124 LEU A N 1
ATOM 982 C CA . LEU A 1 124 ? 1.851 3.267 -30.668 1.00 66.19 124 LEU A CA 1
ATOM 983 C C . LEU A 1 124 ? 1.280 4.557 -30.063 1.00 66.19 124 LEU A C 1
ATOM 985 O O . LEU A 1 124 ? 0.761 4.536 -28.951 1.00 66.19 124 LEU A O 1
ATOM 989 N N . GLY A 1 125 ? 1.377 5.690 -30.764 1.00 68.19 125 GLY A N 1
ATOM 990 C CA . GLY A 1 125 ? 0.806 6.952 -30.297 1.00 68.19 125 GLY A CA 1
ATOM 991 C C . GLY A 1 125 ? 1.434 7.488 -29.006 1.00 68.19 125 GLY A C 1
ATOM 992 O O . GLY A 1 125 ? 0.764 8.215 -28.279 1.00 68.19 125 GLY A O 1
ATOM 993 N N . GLY A 1 126 ? 2.692 7.144 -28.709 1.00 65.88 126 GLY A N 1
ATOM 994 C CA . GLY A 1 126 ? 3.387 7.614 -27.504 1.00 65.88 126 GLY A CA 1
ATOM 995 C C . GLY A 1 126 ? 3.270 6.698 -26.279 1.00 65.88 126 GLY A C 1
ATOM 996 O O . GLY A 1 126 ? 3.748 7.072 -25.214 1.00 65.88 126 GLY A O 1
ATOM 997 N N . LEU A 1 127 ? 2.651 5.515 -26.397 1.00 64.69 127 LEU A N 1
ATOM 998 C CA . LEU A 1 127 ? 2.468 4.562 -25.284 1.00 64.69 127 LEU A CA 1
ATOM 999 C C . LEU A 1 127 ? 3.751 3.806 -24.878 1.00 64.69 127 LEU A C 1
ATOM 1001 O O . LEU A 1 127 ? 3.733 3.005 -23.941 1.00 64.69 127 LEU A O 1
ATOM 1005 N N . LEU A 1 128 ? 4.867 4.030 -25.575 1.00 63.72 128 LEU A N 1
ATOM 1006 C CA . LEU A 1 128 ? 6.114 3.302 -25.371 1.00 63.72 128 LEU A CA 1
ATOM 1007 C C . LEU A 1 128 ? 7.240 4.257 -24.969 1.00 63.72 128 LEU A C 1
ATOM 1009 O O . LEU A 1 128 ? 7.444 5.300 -25.584 1.00 63.72 128 LEU A O 1
ATOM 1013 N N . LYS A 1 129 ? 8.036 3.893 -23.964 1.00 64.12 129 LYS A N 1
ATOM 1014 C CA . LYS A 1 129 ? 9.304 4.581 -23.704 1.00 64.12 129 LYS A CA 1
ATOM 1015 C C . LYS A 1 129 ? 10.375 3.543 -23.434 1.00 64.12 129 LYS A C 1
ATOM 1017 O O . LYS A 1 129 ? 10.216 2.670 -22.590 1.00 64.12 129 LYS A O 1
ATOM 1022 N N . ILE A 1 130 ? 11.500 3.655 -24.117 1.00 58.47 130 ILE A N 1
ATOM 1023 C CA . ILE A 1 130 ? 12.680 2.919 -23.681 1.00 58.47 130 ILE A CA 1
ATOM 1024 C C . ILE A 1 130 ? 13.230 3.663 -22.470 1.00 58.47 130 ILE A C 1
ATOM 1026 O O . ILE A 1 130 ? 13.481 4.869 -22.554 1.00 58.47 130 ILE A O 1
ATOM 1030 N N . ASP A 1 131 ? 13.388 2.963 -21.353 1.00 60.50 131 ASP A N 1
ATOM 1031 C CA . ASP A 1 131 ? 14.139 3.492 -20.226 1.00 60.50 131 ASP A CA 1
ATOM 1032 C C . ASP A 1 131 ? 15.558 2.929 -20.298 1.00 60.50 131 ASP A C 1
ATOM 1034 O O . ASP A 1 131 ? 15.797 1.729 -20.146 1.00 60.50 131 ASP A O 1
ATOM 1038 N N . TYR A 1 132 ? 16.514 3.803 -20.586 1.00 55.44 132 TYR A N 1
ATOM 1039 C CA . TYR A 1 132 ? 17.926 3.461 -20.529 1.00 55.44 132 TYR A CA 1
ATOM 1040 C C . TYR A 1 132 ? 18.377 3.622 -19.079 1.00 55.44 132 TYR A C 1
ATOM 1042 O O . TYR A 1 132 ? 18.472 4.744 -18.577 1.00 55.44 132 TYR A O 1
ATOM 1050 N N . GLN A 1 133 ? 18.652 2.513 -18.390 1.00 52.62 133 GLN A N 1
ATOM 1051 C CA . GLN A 1 133 ? 19.290 2.576 -17.080 1.00 52.62 133 GLN A CA 1
ATOM 1052 C C . GLN A 1 133 ? 20.804 2.647 -17.284 1.00 52.62 133 GLN A C 1
ATOM 1054 O O . GLN A 1 133 ? 21.472 1.668 -17.606 1.00 52.62 133 GLN A O 1
ATOM 1059 N N . TYR A 1 134 ? 21.348 3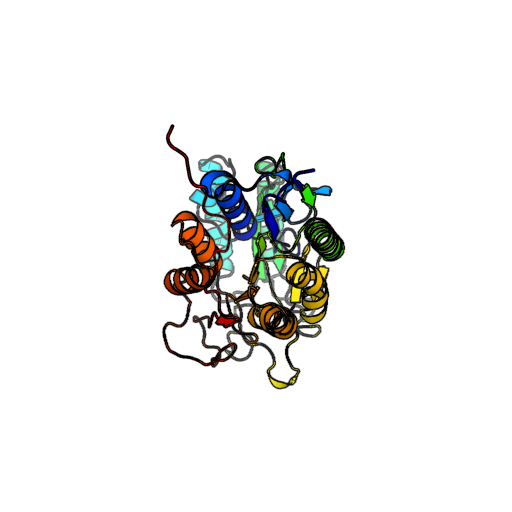.851 -17.134 1.00 48.88 134 TYR A N 1
ATOM 1060 C CA . TYR A 1 134 ? 22.785 4.092 -17.201 1.00 48.88 134 TYR A CA 1
ATOM 1061 C C . TYR A 1 134 ? 23.445 3.628 -15.899 1.00 48.88 134 TYR A C 1
ATOM 1063 O O . TYR A 1 134 ? 23.213 4.230 -14.850 1.00 48.88 134 TYR A O 1
ATOM 1071 N N . GLU A 1 135 ? 24.321 2.625 -15.952 1.00 45.28 135 GLU A N 1
ATOM 1072 C CA . GLU A 1 135 ? 25.285 2.414 -14.870 1.00 45.28 135 GLU A CA 1
ATOM 1073 C C . GLU A 1 135 ? 26.519 3.276 -15.147 1.00 45.28 135 GLU A C 1
ATOM 1075 O O . GLU A 1 135 ? 27.265 3.077 -16.102 1.00 45.28 135 GLU A O 1
ATOM 1080 N N . ALA A 1 136 ? 26.699 4.315 -14.336 1.00 41.06 136 ALA A N 1
ATOM 1081 C CA . ALA A 1 136 ? 27.802 5.245 -14.488 1.00 41.06 136 ALA A CA 1
ATOM 1082 C C . ALA A 1 136 ? 29.151 4.585 -14.147 1.00 41.06 136 ALA A C 1
ATOM 1084 O O . ALA A 1 136 ? 29.511 4.468 -12.977 1.00 41.06 136 ALA A O 1
ATOM 1085 N N . SER A 1 137 ? 29.951 4.293 -15.169 1.00 41.59 137 SER A N 1
ATOM 1086 C CA . SER A 1 137 ? 31.400 4.508 -15.118 1.00 41.59 137 SER A CA 1
ATOM 1087 C C . SER A 1 137 ? 31.897 4.894 -16.513 1.00 41.59 137 SER A C 1
ATOM 1089 O O . SER A 1 137 ? 31.902 4.069 -17.416 1.00 41.59 137 SER A O 1
ATOM 1091 N N . ASP A 1 138 ? 32.280 6.164 -16.653 1.00 43.62 138 ASP A N 1
ATOM 1092 C CA . ASP A 1 138 ? 32.821 6.847 -17.836 1.00 43.62 138 ASP A CA 1
ATOM 1093 C C . ASP A 1 138 ? 31.866 7.106 -19.019 1.00 43.62 138 ASP A C 1
ATOM 1095 O O . ASP A 1 138 ? 31.467 6.241 -19.789 1.00 43.62 138 ASP A O 1
ATOM 1099 N N . LYS A 1 139 ? 31.534 8.396 -19.177 1.00 45.69 139 LYS A N 1
ATOM 1100 C CA . LYS A 1 139 ? 30.603 8.964 -20.169 1.00 45.69 139 LYS A CA 1
ATOM 1101 C C . LYS A 1 139 ? 31.068 8.846 -21.624 1.00 45.69 139 LYS A C 1
ATOM 1103 O O . LYS A 1 139 ? 30.322 9.244 -22.516 1.00 45.69 139 LYS A O 1
ATOM 1108 N N . ASP A 1 140 ? 32.266 8.319 -21.848 1.00 51.25 140 ASP A N 1
ATOM 1109 C CA . ASP A 1 140 ? 32.921 8.362 -23.150 1.00 51.25 140 ASP A CA 1
ATOM 1110 C C . ASP A 1 140 ? 32.975 6.994 -23.856 1.00 51.25 140 ASP A C 1
ATOM 1112 O O . ASP A 1 140 ? 33.197 6.987 -25.060 1.00 51.25 140 ASP A O 1
ATOM 1116 N N . ASP A 1 141 ? 32.686 5.873 -23.171 1.00 52.72 141 ASP A N 1
ATOM 1117 C CA . ASP A 1 141 ? 32.648 4.515 -23.771 1.00 52.72 141 ASP A CA 1
ATOM 1118 C C . ASP A 1 141 ? 31.757 3.516 -22.979 1.00 52.72 141 ASP A C 1
ATOM 1120 O O . ASP A 1 141 ? 32.001 2.312 -22.949 1.00 52.72 141 ASP A O 1
ATOM 1124 N N . GLY A 1 142 ? 30.735 4.023 -22.281 1.00 47.75 142 GLY A N 1
ATOM 1125 C CA . GLY A 1 142 ? 29.988 3.275 -21.265 1.00 47.75 142 GLY A CA 1
ATOM 1126 C C . GLY A 1 142 ? 29.137 2.106 -21.776 1.00 47.75 142 GLY A C 1
ATOM 1127 O O . GLY A 1 142 ? 28.604 2.111 -22.881 1.00 47.75 142 GLY A O 1
ATOM 1128 N N . ASP A 1 143 ? 28.974 1.122 -20.902 1.00 53.41 143 ASP A N 1
ATOM 1129 C CA . ASP A 1 143 ? 28.161 -0.069 -21.094 1.00 53.41 143 ASP A CA 1
ATOM 1130 C C . ASP A 1 143 ? 26.681 0.205 -20.788 1.00 53.41 143 ASP A C 1
ATOM 1132 O O . ASP A 1 143 ? 26.333 0.603 -19.675 1.00 53.41 143 ASP A O 1
ATOM 1136 N N . TYR A 1 144 ? 25.789 -0.014 -21.757 1.00 53.88 144 TYR A N 1
ATOM 1137 C CA . TYR A 1 144 ? 24.370 0.328 -21.603 1.00 53.88 144 TYR A CA 1
ATOM 1138 C C . TYR A 1 144 ? 23.535 -0.875 -21.139 1.00 53.88 144 TYR A C 1
ATOM 1140 O O . TYR A 1 144 ? 23.495 -1.908 -21.812 1.00 53.88 144 TYR A O 1
ATOM 1148 N N . LEU A 1 145 ? 22.791 -0.709 -20.037 1.00 53.50 145 LEU A N 1
ATOM 1149 C CA . LEU A 1 145 ? 21.634 -1.541 -19.698 1.00 53.50 145 LEU A CA 1
ATOM 1150 C C . LEU A 1 145 ? 20.372 -0.822 -20.182 1.00 53.50 145 LEU A C 1
ATOM 1152 O O . LEU A 1 145 ? 19.849 0.082 -19.534 1.00 53.50 145 LEU A O 1
ATOM 1156 N N . ALA A 1 146 ? 19.874 -1.207 -21.350 1.00 56.09 146 ALA A N 1
ATOM 1157 C CA . ALA A 1 146 ? 18.588 -0.713 -21.823 1.00 56.09 146 ALA A CA 1
ATOM 1158 C C . ALA A 1 146 ? 17.455 -1.636 -21.350 1.00 56.09 146 ALA A C 1
ATOM 1160 O O . ALA A 1 146 ? 17.580 -2.862 -21.358 1.00 56.09 146 ALA A O 1
ATOM 1161 N N . GLN A 1 147 ? 16.344 -1.042 -20.919 1.00 61.47 147 GLN A N 1
ATOM 1162 C CA . GLN A 1 147 ? 15.111 -1.749 -20.610 1.00 61.47 147 GLN A CA 1
ATOM 1163 C C . GLN A 1 147 ? 13.970 -1.133 -21.415 1.00 61.47 147 GLN A C 1
ATOM 1165 O O . GLN A 1 147 ? 13.738 0.074 -21.412 1.00 61.47 147 GLN A O 1
ATOM 1170 N N . VAL A 1 148 ? 13.214 -1.981 -22.102 1.00 65.31 148 VAL A N 1
ATOM 1171 C CA . VAL A 1 148 ? 11.993 -1.552 -22.781 1.00 65.31 148 VAL A CA 1
ATOM 1172 C C . VAL A 1 148 ? 10.869 -1.565 -21.755 1.00 65.31 148 VAL A C 1
ATOM 1174 O O . VAL A 1 148 ? 10.577 -2.620 -21.187 1.00 65.31 148 VAL A O 1
ATOM 1177 N N . VAL A 1 149 ? 10.253 -0.408 -21.515 1.00 69.69 149 VAL A N 1
ATOM 1178 C CA . VAL A 1 149 ? 9.149 -0.252 -20.564 1.00 69.69 149 VAL A CA 1
ATOM 1179 C C . VAL A 1 149 ? 7.917 0.246 -21.319 1.00 69.69 149 VAL A C 1
ATOM 1181 O O . VAL A 1 149 ? 7.984 1.192 -22.105 1.00 69.69 149 VAL A O 1
ATOM 1184 N N . TYR A 1 150 ? 6.769 -0.391 -21.105 1.00 74.56 150 TYR A N 1
ATOM 1185 C CA . TYR A 1 150 ? 5.507 0.131 -21.636 1.00 74.56 150 TYR A CA 1
ATOM 1186 C C . TYR A 1 150 ? 4.831 0.976 -20.589 1.00 74.56 150 TYR A C 1
ATOM 1188 O O . TYR A 1 150 ? 4.811 0.595 -19.415 1.00 74.56 150 TYR A O 1
ATOM 1196 N N . PHE A 1 151 ? 4.233 2.075 -21.037 1.00 78.81 151 PHE A N 1
ATOM 1197 C CA . PHE A 1 151 ? 3.451 2.906 -20.154 1.00 78.81 151 PHE A CA 1
ATOM 1198 C C . PHE A 1 151 ? 1.974 2.866 -20.475 1.00 78.81 151 PHE A C 1
ATOM 1200 O O . PHE A 1 151 ? 1.557 3.192 -21.586 1.00 78.81 151 PHE A O 1
ATOM 1207 N N . ALA A 1 152 ? 1.182 2.542 -19.462 1.00 79.31 152 ALA A N 1
ATOM 1208 C CA . ALA A 1 152 ? -0.256 2.730 -19.500 1.00 79.31 152 ALA A CA 1
ATOM 1209 C C . ALA A 1 152 ? -0.652 3.909 -18.620 1.00 79.31 152 ALA A C 1
ATOM 1211 O O . ALA A 1 152 ? 0.074 4.293 -17.703 1.00 79.31 152 ALA A O 1
ATOM 1212 N N . SER A 1 153 ? -1.819 4.468 -18.910 1.00 84.56 153 SER A N 1
ATOM 1213 C CA . SER A 1 153 ? -2.440 5.455 -18.040 1.00 84.56 153 SER A CA 1
ATOM 1214 C C . SER A 1 153 ? -3.298 4.758 -17.001 1.00 84.56 153 SER A C 1
ATOM 1216 O O . SER A 1 153 ? -4.089 3.876 -17.346 1.00 84.56 153 SER A O 1
ATOM 1218 N N . SER A 1 154 ? -3.195 5.189 -15.752 1.00 88.12 154 SER A N 1
ATOM 1219 C CA . SER A 1 154 ? -4.103 4.735 -14.709 1.00 88.12 154 SER A CA 1
ATOM 1220 C C . SER A 1 154 ? -5.487 5.331 -14.861 1.00 88.12 154 SER A C 1
ATOM 1222 O O . SER A 1 154 ? -5.664 6.539 -15.029 1.00 88.12 154 SER A O 1
ATOM 1224 N N . ASP A 1 155 ? -6.484 4.457 -14.765 1.00 89.62 155 ASP A N 1
ATOM 1225 C CA . ASP A 1 155 ? -7.883 4.838 -14.668 1.00 89.62 155 ASP A CA 1
ATOM 1226 C C . ASP A 1 155 ? -8.281 4.879 -13.192 1.00 89.62 155 ASP A C 1
ATOM 1228 O O . ASP A 1 155 ? -8.467 3.837 -12.570 1.00 89.62 155 ASP A O 1
ATOM 1232 N N . MET A 1 156 ? -8.399 6.071 -12.613 1.00 93.19 156 MET A N 1
ATOM 1233 C CA . MET A 1 156 ? -8.815 6.237 -11.214 1.00 93.19 156 MET A CA 1
ATOM 1234 C C . MET A 1 156 ? -10.340 6.332 -11.049 1.00 93.19 156 MET A C 1
ATOM 1236 O O . MET A 1 156 ? -10.825 6.529 -9.936 1.00 93.19 156 MET A O 1
ATOM 1240 N N . THR A 1 157 ? -11.126 6.166 -12.122 1.00 92.88 157 THR A N 1
ATOM 1241 C CA . THR A 1 157 ? -12.594 6.290 -12.050 1.00 92.88 157 THR A CA 1
ATOM 1242 C C . THR A 1 157 ? -13.253 5.202 -11.204 1.00 92.88 157 THR A C 1
ATOM 1244 O O . THR A 1 157 ? -14.356 5.418 -10.705 1.00 92.88 157 THR A O 1
ATOM 1247 N N . PHE A 1 158 ? -12.570 4.077 -10.943 1.00 94.19 158 PHE A N 1
ATOM 1248 C CA . PHE A 1 158 ? -13.050 3.059 -9.997 1.00 94.19 158 PHE A CA 1
ATOM 1249 C C . PHE A 1 158 ? -13.268 3.624 -8.580 1.00 94.19 158 PHE A C 1
ATOM 1251 O O . PHE A 1 158 ? -14.102 3.095 -7.843 1.00 94.19 158 PHE A O 1
ATOM 1258 N N . ALA A 1 159 ? -12.561 4.707 -8.232 1.00 96.00 159 ALA A N 1
ATOM 1259 C CA . ALA A 1 159 ? -12.602 5.391 -6.945 1.00 96.00 159 ALA A CA 1
ATOM 1260 C C . ALA A 1 159 ? -13.280 6.776 -7.013 1.00 96.00 159 ALA A C 1
ATOM 1262 O O . ALA A 1 159 ? -13.011 7.637 -6.184 1.00 96.00 159 ALA A O 1
ATOM 1263 N N . SER A 1 160 ? -14.175 7.025 -7.979 1.00 93.12 160 SER A N 1
ATOM 1264 C CA . SER A 1 160 ? -14.769 8.358 -8.206 1.00 93.12 160 SER A CA 1
ATOM 1265 C C . SER A 1 160 ? -15.595 8.934 -7.042 1.00 93.12 160 SER A C 1
ATOM 1267 O O . SER A 1 160 ? -15.898 10.123 -7.056 1.00 93.12 160 SER A O 1
ATOM 1269 N N . GLY A 1 161 ? -16.015 8.105 -6.081 1.00 93.62 161 GLY A N 1
ATOM 1270 C CA . GLY A 1 161 ? -16.709 8.540 -4.858 1.00 93.62 161 GLY A CA 1
ATOM 1271 C C . GLY A 1 161 ? -15.778 8.783 -3.664 1.00 93.62 161 GLY A C 1
ATOM 1272 O O . GLY A 1 161 ? -16.252 9.124 -2.587 1.00 93.62 161 GLY A O 1
ATOM 1273 N N . SER A 1 162 ? -14.476 8.575 -3.846 1.00 97.00 162 SER A N 1
ATOM 1274 C CA . SER A 1 162 ? -13.439 8.662 -2.820 1.00 97.00 162 SER A CA 1
ATOM 1275 C C . SER A 1 162 ? -12.523 9.860 -3.064 1.00 97.00 162 SER A C 1
ATOM 1277 O O . SER A 1 162 ? -12.446 10.383 -4.178 1.00 97.00 162 SER A O 1
ATOM 1279 N N . SER A 1 163 ? -11.782 10.277 -2.037 1.00 97.50 163 SER A N 1
ATOM 1280 C CA . SER A 1 163 ? -10.690 11.241 -2.211 1.00 97.50 163 SER A CA 1
ATOM 1281 C C . SER A 1 163 ? -9.520 10.551 -2.912 1.00 97.50 163 SER A C 1
ATOM 1283 O O . SER A 1 163 ? -8.953 9.606 -2.366 1.00 97.50 163 SER A O 1
ATOM 1285 N N . VAL A 1 164 ? -9.159 11.011 -4.114 1.00 97.25 164 VAL A N 1
ATOM 1286 C CA . VAL A 1 164 ? -8.015 10.496 -4.884 1.00 97.25 164 VAL A CA 1
ATOM 1287 C C . VAL A 1 164 ? -6.920 11.561 -4.943 1.00 97.25 164 VAL A C 1
ATOM 1289 O O . VAL A 1 164 ? -7.132 12.626 -5.517 1.00 97.25 164 VAL A O 1
ATOM 1292 N N . LEU A 1 165 ? -5.760 11.266 -4.356 1.00 97.31 165 LEU A N 1
ATOM 1293 C CA . LEU A 1 165 ? -4.629 12.183 -4.198 1.00 97.31 165 LEU A CA 1
ATOM 1294 C C . LEU A 1 165 ? -3.362 11.633 -4.866 1.00 97.31 165 LEU A C 1
ATOM 1296 O O . LEU A 1 165 ? -3.220 10.427 -5.084 1.00 97.31 165 LEU A O 1
ATOM 1300 N N . SER A 1 166 ? -2.399 12.510 -5.144 1.00 96.25 166 SER A N 1
ATOM 1301 C CA . SER A 1 166 ? -1.060 12.089 -5.565 1.00 96.25 166 SER A CA 1
ATOM 1302 C C . SER A 1 166 ? -0.335 11.415 -4.397 1.00 96.25 166 SER A C 1
ATOM 1304 O O . SER A 1 166 ? -0.388 11.886 -3.262 1.00 96.25 166 SER A O 1
ATOM 1306 N N . ALA A 1 167 ? 0.379 10.324 -4.653 1.00 97.00 167 ALA A N 1
ATOM 1307 C CA . ALA A 1 167 ? 1.042 9.538 -3.617 1.00 97.00 167 ALA A CA 1
ATOM 1308 C C . ALA A 1 167 ? 2.403 10.120 -3.219 1.00 97.00 167 ALA A C 1
ATOM 1310 O O . ALA A 1 167 ? 3.449 9.550 -3.513 1.00 97.00 167 ALA A O 1
ATOM 1311 N N . ASN A 1 168 ? 2.387 11.258 -2.532 1.00 96.00 168 ASN A N 1
ATOM 1312 C CA . ASN A 1 168 ? 3.560 11.874 -1.910 1.00 96.00 168 ASN A CA 1
ATOM 1313 C C . ASN A 1 168 ? 3.346 12.055 -0.396 1.00 96.00 168 ASN A C 1
ATOM 1315 O O . ASN A 1 168 ? 2.238 11.904 0.119 1.00 96.00 168 ASN A O 1
ATOM 1319 N N . GLY A 1 169 ? 4.411 12.371 0.327 1.00 96.69 169 GLY A N 1
ATOM 1320 C CA . GLY A 1 169 ? 4.444 12.525 1.773 1.00 96.69 169 GLY A CA 1
ATOM 1321 C C . GLY A 1 169 ? 3.551 13.649 2.277 1.00 96.69 169 GLY A C 1
ATOM 1322 O O . GLY A 1 169 ? 2.889 13.468 3.293 1.00 96.69 169 GLY A O 1
ATOM 1323 N N . SER A 1 170 ? 3.457 14.774 1.558 1.00 97.69 170 SER A N 1
ATOM 1324 C CA . SER A 1 170 ? 2.542 15.857 1.946 1.00 97.69 170 SER A CA 1
ATOM 1325 C C . SER A 1 170 ? 1.087 15.392 1.899 1.00 97.69 170 SER A C 1
ATOM 1327 O O . SER A 1 170 ? 0.349 15.599 2.859 1.00 97.69 170 SER A O 1
ATOM 1329 N N . ALA A 1 171 ? 0.676 14.750 0.804 1.00 98.19 171 ALA A N 1
ATOM 1330 C CA . ALA A 1 171 ? -0.678 14.233 0.650 1.00 98.19 171 ALA A CA 1
ATOM 1331 C C . ALA A 1 171 ? -0.973 13.104 1.648 1.00 98.19 171 ALA A C 1
ATOM 1333 O O . ALA A 1 171 ? -2.044 13.094 2.250 1.00 98.19 171 ALA A O 1
ATOM 1334 N N . LEU A 1 172 ? -0.018 12.194 1.884 1.00 98.62 172 LEU A N 1
ATOM 1335 C CA . LEU A 1 172 ? -0.175 11.116 2.863 1.00 98.62 172 LEU A CA 1
ATOM 1336 C C . LEU A 1 172 ? -0.320 11.660 4.287 1.00 98.62 172 LEU A C 1
ATOM 1338 O O . LEU A 1 172 ? -1.206 11.224 5.018 1.00 98.62 172 LEU A O 1
ATOM 1342 N N . GLN A 1 173 ? 0.502 12.639 4.673 1.00 98.69 173 GLN A N 1
ATOM 1343 C CA . GLN A 1 173 ? 0.377 13.300 5.968 1.00 98.69 173 GLN A CA 1
ATOM 1344 C C . GLN A 1 173 ? -0.996 13.962 6.114 1.00 98.69 173 GLN A C 1
ATOM 1346 O O . GLN A 1 173 ? -1.636 13.811 7.155 1.00 98.69 173 GLN A O 1
ATOM 1351 N N . SER A 1 174 ? -1.465 14.679 5.088 1.00 98.69 174 SER A N 1
ATOM 1352 C CA . SER A 1 174 ? -2.790 15.303 5.106 1.00 98.69 174 SER A CA 1
ATOM 1353 C C . SER A 1 174 ? -3.915 14.272 5.208 1.00 98.69 174 SER A C 1
ATOM 1355 O O . SER A 1 174 ? -4.801 14.457 6.034 1.00 98.69 174 SER A O 1
ATOM 1357 N N . ALA A 1 175 ? -3.850 13.172 4.454 1.00 98.75 175 ALA A N 1
ATOM 1358 C CA . ALA A 1 175 ? -4.841 12.097 4.492 1.00 98.75 175 ALA A CA 1
ATOM 1359 C C . ALA A 1 175 ? -4.924 11.432 5.876 1.00 98.75 175 ALA A C 1
ATOM 1361 O O . ALA A 1 175 ? -6.011 11.283 6.428 1.00 98.75 175 ALA A O 1
ATOM 1362 N N . LEU A 1 176 ? -3.779 11.085 6.474 1.00 98.81 176 LEU A N 1
ATOM 1363 C CA . LEU A 1 176 ? -3.733 10.514 7.826 1.00 98.81 176 LEU A CA 1
ATOM 1364 C C . LEU A 1 176 ? -4.219 11.518 8.883 1.00 98.81 176 LEU A C 1
ATOM 1366 O O . LEU A 1 176 ? -4.943 11.139 9.800 1.00 98.81 176 LEU A O 1
ATOM 1370 N N . THR A 1 177 ? -3.882 12.804 8.731 1.00 98.75 177 THR A N 1
ATOM 1371 C CA . THR A 1 177 ? -4.383 13.874 9.613 1.00 98.75 177 THR A CA 1
ATOM 1372 C C . THR A 1 177 ? -5.901 14.026 9.509 1.00 98.75 177 THR A C 1
ATOM 1374 O O . THR A 1 177 ? -6.570 14.195 10.526 1.00 98.75 177 THR A O 1
ATOM 1377 N N . GLU A 1 178 ? -6.453 13.966 8.295 1.00 98.50 178 GLU A N 1
ATOM 1378 C CA . GLU A 1 178 ? -7.896 14.030 8.064 1.00 98.50 178 GLU A CA 1
ATOM 1379 C C . GLU A 1 178 ? -8.608 12.854 8.734 1.00 98.50 178 GLU A C 1
ATOM 1381 O O . GLU A 1 178 ? -9.554 13.074 9.487 1.00 98.50 178 GLU A O 1
ATOM 1386 N N . VAL A 1 179 ? -8.132 11.624 8.513 1.00 98.56 179 VAL A N 1
ATOM 1387 C CA . VAL A 1 179 ? -8.724 10.426 9.125 1.00 98.56 179 VAL A CA 1
ATOM 1388 C C . VAL A 1 179 ? -8.656 10.503 10.647 1.00 98.56 179 VAL A C 1
ATOM 1390 O O . VAL A 1 179 ? -9.682 10.313 11.290 1.00 98.56 179 VAL A O 1
ATOM 1393 N N . ALA A 1 180 ? -7.513 10.881 11.228 1.00 98.31 180 ALA A N 1
ATOM 1394 C CA . ALA A 1 180 ? -7.383 11.062 12.677 1.00 98.31 180 ALA A CA 1
ATOM 1395 C C . ALA A 1 180 ? -8.384 12.084 13.253 1.00 98.31 180 ALA A C 1
ATOM 1397 O O . ALA A 1 180 ? -8.819 11.945 14.389 1.00 98.31 180 ALA A O 1
ATOM 1398 N N . GLY A 1 181 ? -8.764 13.108 12.479 1.00 98.12 181 GLY A N 1
ATOM 1399 C CA . GLY A 1 181 ? -9.764 14.100 12.885 1.00 98.12 181 GLY A CA 1
ATOM 1400 C C . GLY A 1 181 ? -11.223 13.668 12.696 1.00 98.12 181 GLY A C 1
ATOM 1401 O O . GLY A 1 181 ? -12.117 14.383 13.152 1.00 98.12 181 GLY A O 1
ATOM 1402 N N . ARG A 1 182 ? -11.470 12.550 12.002 1.00 97.31 182 ARG A N 1
ATOM 1403 C CA . ARG A 1 182 ? -12.810 12.012 11.712 1.00 97.31 182 ARG A CA 1
ATOM 1404 C C . ARG A 1 182 ? -13.168 10.815 12.587 1.00 97.31 182 ARG A C 1
ATOM 1406 O O . ARG A 1 182 ? -14.338 10.674 12.917 1.00 97.31 182 ARG A O 1
ATOM 1413 N N . VAL A 1 183 ? -12.181 9.994 12.941 1.00 97.44 183 VAL A N 1
ATOM 1414 C CA . VAL A 1 183 ? -12.394 8.747 13.685 1.00 97.44 183 VAL A CA 1
ATOM 1415 C C . VAL A 1 183 ? -12.539 8.971 15.189 1.00 97.44 183 VAL A C 1
ATOM 1417 O O . VAL A 1 183 ? -11.960 9.904 15.750 1.00 97.44 183 VAL A O 1
ATOM 1420 N N . ASP A 1 184 ? -13.262 8.074 15.851 1.00 95.81 184 ASP A N 1
ATOM 1421 C CA . ASP A 1 184 ? -13.346 7.969 17.304 1.00 95.81 184 ASP A CA 1
ATOM 1422 C C . ASP A 1 184 ? -13.102 6.541 17.827 1.00 95.81 184 ASP A C 1
ATOM 1424 O O . ASP A 1 184 ? -12.809 5.605 17.078 1.00 95.81 184 ASP A O 1
ATOM 1428 N N . SER A 1 185 ? -13.225 6.359 19.148 1.00 95.62 185 SER A N 1
ATOM 1429 C CA . SER A 1 185 ? -12.920 5.097 19.831 1.00 95.62 185 SER A CA 1
ATOM 1430 C C . SER A 1 185 ? -13.876 3.939 19.508 1.00 95.62 185 SER A C 1
ATOM 1432 O O . SER A 1 185 ? -13.748 2.868 20.101 1.00 95.62 185 SER A O 1
ATOM 1434 N N . ASN A 1 186 ? -14.867 4.138 18.642 1.00 94.94 186 ASN A N 1
ATOM 1435 C CA . ASN A 1 186 ? -15.725 3.084 18.111 1.00 94.94 186 ASN A CA 1
ATOM 1436 C C . ASN A 1 186 ? -15.331 2.683 16.686 1.00 94.94 186 ASN A C 1
ATOM 1438 O O . ASN A 1 186 ? -15.804 1.650 16.222 1.00 94.94 186 ASN A O 1
ATOM 1442 N N . ASP A 1 187 ? -14.506 3.460 15.989 1.00 97.00 187 ASP A N 1
ATOM 1443 C CA . ASP A 1 187 ? -14.253 3.285 14.558 1.00 97.00 187 ASP A CA 1
ATOM 1444 C C . ASP A 1 187 ? -13.107 2.317 14.262 1.00 97.00 187 ASP A C 1
ATOM 1446 O O . ASP A 1 187 ? -12.217 2.086 15.086 1.00 97.00 187 ASP A O 1
ATOM 1450 N N . HIS A 1 188 ? -13.121 1.771 13.047 1.00 97.88 188 HIS A N 1
ATOM 1451 C CA . HIS A 1 188 ? -12.064 0.924 12.507 1.00 97.88 188 HIS A CA 1
ATOM 1452 C C . HIS A 1 188 ? -11.279 1.671 11.429 1.00 97.88 188 HIS A C 1
ATOM 1454 O O . HIS A 1 188 ? -11.861 2.249 10.512 1.00 97.88 188 HIS A O 1
ATOM 1460 N N . VAL A 1 189 ? -9.949 1.606 11.487 1.00 98.56 189 VAL A N 1
ATOM 1461 C CA . VAL A 1 189 ? -9.067 2.162 10.456 1.00 98.56 189 VAL A CA 1
ATOM 1462 C C . VAL A 1 189 ? -8.178 1.086 9.855 1.00 98.56 189 VAL A C 1
ATOM 1464 O O . VAL A 1 189 ? -7.484 0.356 10.564 1.00 98.56 189 VAL A O 1
ATOM 1467 N N . PHE A 1 190 ? -8.139 1.048 8.526 1.00 98.69 190 PHE A N 1
ATOM 1468 C CA . PHE A 1 190 ? -7.238 0.210 7.747 1.00 98.69 190 PHE A CA 1
ATOM 1469 C C . PHE A 1 190 ? -6.264 1.068 6.931 1.00 98.69 190 PHE A C 1
ATOM 1471 O O . PHE A 1 190 ? -6.642 1.728 5.962 1.00 98.69 190 PHE A O 1
ATOM 1478 N N . PHE A 1 191 ? -4.989 1.059 7.309 1.00 98.81 191 PHE A N 1
ATOM 1479 C CA . PHE A 1 191 ? -3.926 1.720 6.558 1.00 98.81 191 PHE A CA 1
ATOM 1480 C C . PHE A 1 191 ? -3.126 0.690 5.772 1.00 98.81 191 PHE A C 1
ATOM 1482 O O . PHE A 1 191 ? -2.620 -0.276 6.340 1.00 98.81 191 PHE A O 1
ATOM 1489 N N . TRP A 1 192 ? -2.981 0.905 4.469 1.00 98.75 192 TRP A N 1
ATOM 1490 C CA . TRP A 1 192 ? -2.274 -0.015 3.589 1.00 98.75 192 TRP A CA 1
ATOM 1491 C C . TRP A 1 192 ? -1.329 0.734 2.661 1.00 98.75 192 TRP A C 1
ATOM 1493 O O . TRP A 1 192 ? -1.727 1.688 1.990 1.00 98.75 192 TRP A O 1
ATOM 1503 N N . THR A 1 193 ? -0.082 0.274 2.588 1.00 98.12 193 THR A N 1
ATOM 1504 C CA . THR A 1 193 ? 0.911 0.770 1.633 1.00 98.12 193 THR A CA 1
ATOM 1505 C C . THR A 1 193 ? 1.384 -0.354 0.727 1.00 98.12 193 THR A C 1
ATOM 1507 O O . THR A 1 193 ? 1.613 -1.480 1.181 1.00 98.12 193 THR A O 1
ATOM 1510 N N . PHE A 1 194 ? 1.582 -0.047 -0.553 1.00 96.19 194 PHE A N 1
ATOM 1511 C CA . PHE A 1 194 ? 2.299 -0.917 -1.472 1.00 96.19 194 PHE A CA 1
ATOM 1512 C C . PHE A 1 194 ? 3.054 -0.115 -2.526 1.00 96.19 194 PHE A C 1
ATOM 1514 O O . PHE A 1 194 ? 2.465 0.466 -3.435 1.00 96.19 194 PHE A O 1
ATOM 1521 N N . ASP A 1 195 ? 4.376 -0.117 -2.409 1.00 90.19 195 ASP A N 1
ATOM 1522 C CA . ASP A 1 195 ? 5.275 0.471 -3.391 1.00 90.19 195 ASP A CA 1
ATOM 1523 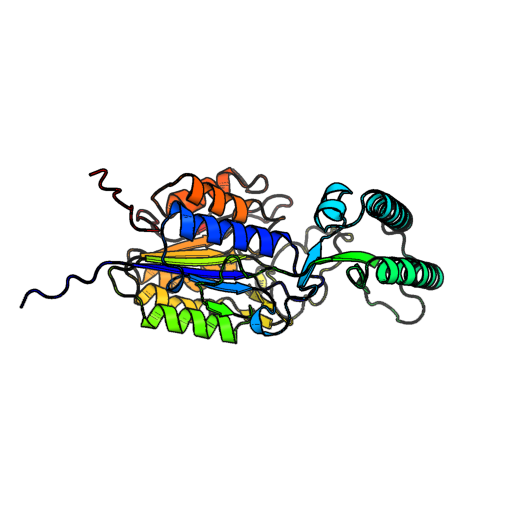C C . ASP A 1 195 ? 6.690 -0.109 -3.221 1.00 90.19 195 ASP A C 1
ATOM 1525 O O . ASP A 1 195 ? 6.923 -1.088 -2.509 1.00 90.19 195 ASP A O 1
ATOM 1529 N N . HIS A 1 196 ? 7.665 0.523 -3.853 1.00 90.75 196 HIS A N 1
ATOM 1530 C CA . HIS A 1 196 ? 9.060 0.472 -3.499 1.00 90.75 196 HIS A CA 1
ATOM 1531 C C . HIS A 1 196 ? 9.328 0.896 -2.053 1.00 90.75 196 HIS A C 1
ATOM 1533 O O . HIS A 1 196 ? 8.788 1.871 -1.532 1.00 90.75 196 HIS A O 1
ATOM 1539 N N . GLY A 1 197 ? 10.286 0.203 -1.450 1.00 88.38 197 GLY A N 1
ATOM 1540 C CA . GLY A 1 197 ? 10.977 0.655 -0.254 1.00 88.38 197 GLY A CA 1
ATOM 1541 C C . GLY A 1 197 ? 12.472 0.727 -0.517 1.00 88.38 197 GLY A C 1
ATOM 1542 O O . GLY A 1 197 ? 13.001 0.004 -1.368 1.00 88.38 197 GLY A O 1
ATOM 1543 N N . ASP A 1 198 ? 13.148 1.600 0.210 1.00 84.75 198 ASP A N 1
ATOM 1544 C CA . ASP A 1 198 ? 14.603 1.668 0.215 1.00 84.75 198 ASP A CA 1
ATOM 1545 C C . ASP A 1 198 ? 15.149 1.825 1.636 1.00 84.75 198 ASP A C 1
ATOM 1547 O O . ASP A 1 198 ? 14.404 1.832 2.621 1.00 84.75 198 ASP A O 1
ATOM 1551 N N . PHE A 1 199 ? 16.477 1.883 1.718 1.00 75.44 199 PHE A N 1
ATOM 1552 C CA . PHE A 1 199 ? 17.234 1.949 2.955 1.00 75.44 199 PHE A CA 1
ATOM 1553 C C . PHE A 1 199 ? 18.249 3.107 2.891 1.00 75.44 199 PHE A C 1
ATOM 1555 O O . PHE A 1 199 ? 19.456 2.886 2.799 1.00 75.44 199 PHE A O 1
ATOM 1562 N N . GLY A 1 200 ? 17.758 4.353 2.927 1.00 65.50 200 GLY A N 1
ATOM 1563 C CA . GLY A 1 200 ? 18.565 5.546 3.238 1.00 65.50 200 GLY A CA 1
ATOM 1564 C C . GLY A 1 200 ? 19.475 6.116 2.130 1.00 65.50 200 GLY A C 1
ATOM 1565 O O . GLY A 1 200 ? 19.750 5.493 1.105 1.00 65.50 200 GLY A O 1
ATOM 1566 N N . GLU A 1 201 ? 19.966 7.349 2.347 1.00 45.09 201 GLU A N 1
ATOM 1567 C CA . GLU A 1 201 ? 20.916 8.037 1.452 1.00 45.09 201 GLU A CA 1
ATOM 1568 C C . GLU A 1 201 ? 22.285 7.339 1.443 1.00 45.09 201 GLU A C 1
ATOM 1570 O O . GLU A 1 201 ? 22.919 7.154 2.481 1.00 45.09 201 GLU A O 1
ATOM 1575 N N . GLY A 1 202 ? 22.758 6.982 0.247 1.00 46.31 202 GLY A N 1
ATOM 1576 C CA . GLY A 1 202 ? 24.047 6.312 0.030 1.00 46.31 202 GLY A CA 1
ATOM 1577 C C . GLY A 1 202 ? 23.953 5.005 -0.758 1.00 46.31 202 GLY A C 1
ATOM 1578 O O . GLY A 1 202 ? 24.982 4.496 -1.190 1.00 46.31 202 GLY A O 1
ATOM 1579 N N . GLN A 1 203 ? 22.740 4.503 -1.005 1.00 47.16 203 GLN A N 1
ATOM 1580 C CA . GLN A 1 203 ? 22.466 3.450 -1.994 1.00 47.16 203 GLN A CA 1
ATOM 1581 C C . GLN A 1 203 ? 21.749 4.012 -3.231 1.00 47.16 203 GLN A C 1
ATOM 1583 O O . GLN A 1 203 ? 20.882 3.377 -3.828 1.00 47.16 203 GLN A O 1
ATOM 1588 N N . GLY A 1 204 ? 22.134 5.234 -3.629 1.00 39.41 204 GLY A N 1
ATOM 1589 C CA . GLY A 1 204 ? 21.958 5.666 -5.011 1.00 39.41 204 GLY A CA 1
ATOM 1590 C C . GLY A 1 204 ? 22.692 4.658 -5.890 1.00 39.41 204 GLY A C 1
ATOM 1591 O O . GLY A 1 204 ? 23.896 4.480 -5.728 1.00 39.41 204 GLY A O 1
ATOM 1592 N N . ASN A 1 205 ? 21.937 3.985 -6.749 1.00 40.38 205 ASN A N 1
ATOM 1593 C CA . ASN A 1 205 ? 22.215 2.686 -7.358 1.00 40.38 205 ASN A CA 1
ATOM 1594 C C . ASN A 1 205 ? 21.836 1.517 -6.441 1.00 40.38 205 ASN A C 1
ATOM 1596 O O . ASN A 1 205 ? 22.634 0.994 -5.664 1.00 40.38 205 ASN A O 1
ATOM 1600 N N . LEU A 1 206 ? 20.615 1.018 -6.673 1.00 43.34 206 LEU A N 1
ATOM 1601 C CA . LEU A 1 206 ? 20.469 -0.384 -7.061 1.00 43.34 206 LEU A CA 1
ATOM 1602 C C . LEU A 1 206 ? 21.743 -0.789 -7.818 1.00 43.34 206 LEU A C 1
ATOM 1604 O O . LEU A 1 206 ? 21.887 -0.430 -8.982 1.00 43.34 206 LEU A O 1
ATOM 1608 N N . ILE A 1 207 ? 22.695 -1.452 -7.163 1.00 40.09 207 ILE A N 1
ATOM 1609 C CA . ILE A 1 207 ? 23.686 -2.222 -7.912 1.00 40.09 207 ILE A CA 1
ATOM 1610 C C . ILE A 1 207 ? 22.832 -3.171 -8.745 1.00 40.09 207 ILE A C 1
ATOM 1612 O O . ILE A 1 207 ? 21.983 -3.864 -8.167 1.00 40.09 207 ILE A O 1
ATOM 1616 N N . ALA A 1 208 ? 22.944 -3.094 -10.075 1.00 38.38 208 ALA A N 1
ATOM 1617 C CA . ALA A 1 208 ? 22.107 -3.860 -10.977 1.00 38.38 208 ALA A CA 1
ATOM 1618 C C . ALA A 1 208 ? 21.980 -5.304 -10.493 1.00 38.38 208 ALA A C 1
ATOM 1620 O O . ALA A 1 208 ? 22.934 -5.913 -10.005 1.00 38.38 208 ALA A O 1
ATOM 1621 N N . TYR A 1 209 ? 20.789 -5.862 -10.704 1.00 38.81 209 TYR A N 1
ATOM 1622 C CA . TYR A 1 209 ? 20.400 -7.254 -10.445 1.00 38.81 209 TYR A CA 1
ATOM 1623 C C . TYR A 1 209 ? 21.417 -8.318 -10.920 1.00 38.81 209 TYR A C 1
ATOM 1625 O O . TYR A 1 209 ? 21.289 -9.491 -10.581 1.00 38.81 209 TYR A O 1
ATOM 1633 N N . ASN A 1 210 ? 22.414 -7.917 -11.706 1.00 38.41 210 ASN A N 1
ATOM 1634 C CA . ASN A 1 210 ? 23.383 -8.760 -12.377 1.00 38.41 210 ASN A CA 1
ATOM 1635 C C . ASN A 1 210 ? 24.728 -8.892 -11.647 1.00 38.41 210 ASN A C 1
ATOM 1637 O O . ASN A 1 210 ? 25.500 -9.778 -12.010 1.00 38.41 210 ASN A O 1
ATOM 1641 N N . ASP A 1 211 ? 24.983 -8.097 -10.603 1.00 37.16 211 ASP A N 1
ATOM 1642 C CA . ASP A 1 211 ? 26.126 -8.285 -9.702 1.00 37.16 211 ASP A CA 1
ATOM 1643 C C . ASP A 1 211 ? 25.620 -8.904 -8.389 1.00 37.16 211 ASP A C 1
ATOM 1645 O O . ASP A 1 211 ? 25.595 -8.285 -7.323 1.00 37.16 211 ASP A O 1
ATOM 1649 N N . ILE A 1 212 ? 25.131 -10.150 -8.487 1.00 39.28 212 ILE A N 1
ATOM 1650 C CA . ILE A 1 212 ? 24.596 -10.942 -7.367 1.00 39.28 212 ILE A CA 1
ATOM 1651 C C . ILE A 1 212 ? 25.747 -11.332 -6.429 1.00 39.28 212 ILE A C 1
ATOM 1653 O O . ILE A 1 212 ? 26.137 -12.493 -6.302 1.00 39.28 212 ILE A O 1
ATOM 1657 N N . ASN A 1 213 ? 26.306 -10.350 -5.734 1.00 38.66 213 ASN A N 1
ATOM 1658 C CA . ASN A 1 213 ? 26.918 -10.581 -4.449 1.00 38.66 213 ASN A CA 1
ATOM 1659 C C . ASN A 1 213 ? 25.767 -10.551 -3.428 1.00 38.66 213 ASN A C 1
ATOM 1661 O O . ASN A 1 213 ? 25.157 -9.492 -3.253 1.00 38.66 213 ASN A O 1
ATOM 1665 N N . PRO A 1 214 ? 25.446 -11.662 -2.735 1.00 45.03 214 PRO A N 1
ATOM 1666 C CA . PRO A 1 214 ? 24.326 -11.756 -1.787 1.00 45.03 214 PRO A CA 1
ATOM 1667 C C . PRO A 1 214 ? 24.415 -10.777 -0.602 1.00 45.03 214 PRO A C 1
ATOM 1669 O O . PRO A 1 214 ? 23.582 -10.806 0.287 1.00 45.03 214 PRO A O 1
ATOM 1672 N N . LYS A 1 215 ? 25.415 -9.896 -0.572 1.00 41.88 215 LYS A N 1
ATOM 1673 C CA . LYS A 1 215 ? 25.617 -8.854 0.430 1.00 41.88 215 LYS A CA 1
ATOM 1674 C C . LYS A 1 215 ? 24.739 -7.605 0.229 1.00 41.88 215 LYS A C 1
ATOM 1676 O O . LYS A 1 215 ? 24.576 -6.859 1.187 1.00 41.88 215 LYS A O 1
ATOM 1681 N N . TRP A 1 216 ? 24.190 -7.364 -0.969 1.00 46.66 216 TRP A N 1
ATOM 1682 C CA . TRP A 1 216 ? 23.523 -6.088 -1.315 1.00 46.66 216 TRP A CA 1
ATOM 1683 C C . TRP A 1 216 ? 21.991 -6.130 -1.366 1.00 46.66 216 TRP A C 1
ATOM 1685 O O . TRP A 1 216 ? 21.361 -5.085 -1.486 1.00 46.66 216 TRP A O 1
ATOM 1695 N N . LEU A 1 217 ? 21.379 -7.307 -1.214 1.00 52.41 217 LEU A N 1
ATOM 1696 C CA . LEU A 1 217 ? 19.919 -7.438 -1.074 1.00 52.41 217 LEU A CA 1
ATOM 1697 C C . LEU A 1 217 ? 19.420 -7.028 0.316 1.00 52.41 217 LEU A C 1
ATOM 1699 O O . LEU A 1 217 ? 18.218 -7.087 0.581 1.00 52.41 217 LEU A O 1
ATOM 1703 N N . PHE A 1 218 ? 20.344 -6.650 1.205 1.00 63.56 218 PHE A N 1
ATOM 1704 C CA . PHE A 1 218 ? 20.083 -6.557 2.626 1.00 63.56 218 PHE A CA 1
ATOM 1705 C C . PHE A 1 218 ? 20.414 -5.187 3.205 1.00 63.56 218 PHE A C 1
ATOM 1707 O O . PHE A 1 218 ? 21.447 -4.590 2.895 1.00 63.56 218 PHE A O 1
ATOM 1714 N N . GLY A 1 219 ? 19.526 -4.701 4.071 1.00 60.38 219 GLY A N 1
ATOM 1715 C CA . GLY A 1 219 ? 19.718 -3.458 4.810 1.00 60.38 219 GLY A CA 1
ATOM 1716 C C . GLY A 1 219 ? 20.949 -3.547 5.714 1.00 60.38 219 GLY A C 1
ATOM 1717 O O . GLY A 1 219 ? 21.290 -4.608 6.248 1.00 60.38 219 GLY A O 1
ATOM 1718 N N . ARG A 1 220 ? 21.640 -2.421 5.906 1.00 65.69 220 ARG A N 1
ATOM 1719 C CA . ARG A 1 220 ? 22.808 -2.361 6.791 1.00 65.69 220 ARG A CA 1
ATOM 1720 C C . ARG A 1 220 ? 22.373 -2.463 8.253 1.00 65.69 220 ARG A C 1
ATOM 1722 O O . ARG A 1 220 ? 21.865 -1.504 8.826 1.00 65.69 220 ARG A O 1
ATOM 1729 N N . ARG A 1 221 ? 22.631 -3.613 8.885 1.00 70.88 221 ARG A N 1
ATOM 1730 C CA . ARG A 1 221 ? 22.328 -3.836 10.314 1.00 70.88 221 ARG A CA 1
ATOM 1731 C C . ARG A 1 221 ? 23.064 -2.867 11.250 1.00 70.88 221 ARG A C 1
ATOM 1733 O O . ARG A 1 221 ? 22.580 -2.589 12.339 1.00 70.88 221 ARG A O 1
ATOM 1740 N N . ASP A 1 222 ? 24.222 -2.355 10.838 1.00 68.06 222 ASP A N 1
ATOM 1741 C CA . ASP A 1 222 ? 25.110 -1.537 11.669 1.00 68.06 222 ASP A CA 1
ATOM 1742 C C . ASP A 1 222 ? 24.747 -0.044 11.731 1.00 68.06 222 ASP A C 1
ATOM 1744 O O . ASP A 1 222 ? 25.269 0.663 12.589 1.00 68.06 222 ASP A O 1
ATOM 1748 N N . VAL A 1 223 ? 23.846 0.440 10.869 1.00 67.19 223 VAL A N 1
ATOM 1749 C CA . VAL A 1 223 ? 23.397 1.851 10.857 1.00 67.19 223 VAL A CA 1
ATOM 1750 C C . VAL A 1 223 ? 21.975 2.044 11.390 1.00 67.19 223 VAL A C 1
ATOM 1752 O O . VAL A 1 223 ? 21.447 3.155 11.353 1.00 67.19 223 VAL A O 1
ATOM 1755 N N . GLY A 1 224 ? 21.372 0.975 11.916 1.00 71.38 224 GLY A N 1
ATOM 1756 C CA . GLY A 1 224 ? 19.996 0.980 12.404 1.00 71.38 224 GLY A CA 1
ATOM 1757 C C . GLY A 1 224 ? 18.957 1.005 11.282 1.00 71.38 224 GLY A C 1
ATOM 1758 O O . GLY A 1 224 ? 19.280 0.991 10.099 1.00 71.38 224 GLY A O 1
ATOM 1759 N N . ASN A 1 225 ? 17.686 1.001 11.671 1.00 79.56 225 ASN A N 1
ATOM 1760 C CA . ASN A 1 225 ? 16.543 0.961 10.767 1.00 79.56 225 ASN A CA 1
ATOM 1761 C C . ASN A 1 225 ? 16.338 2.307 10.047 1.00 79.56 225 ASN A C 1
ATOM 1763 O O . ASN A 1 225 ? 15.971 3.297 10.679 1.00 79.56 225 ASN A O 1
ATOM 1767 N N . GLN A 1 226 ? 16.539 2.324 8.729 1.00 84.81 226 GLN A N 1
ATOM 17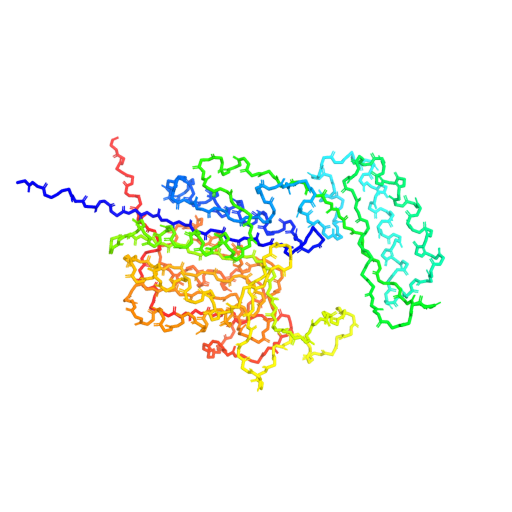68 C CA . GLN A 1 226 ? 16.379 3.508 7.874 1.00 84.81 226 GLN A CA 1
ATOM 1769 C C . GLN A 1 226 ? 15.382 3.273 6.735 1.00 84.81 226 GLN A C 1
ATOM 1771 O O . GLN A 1 226 ? 15.515 3.876 5.670 1.00 84.81 226 GLN A O 1
ATOM 1776 N N . ALA A 1 227 ? 14.416 2.373 6.943 1.00 90.31 227 ALA A N 1
ATOM 1777 C CA . ALA A 1 227 ? 13.413 2.070 5.934 1.00 90.31 227 ALA A CA 1
ATOM 1778 C C . ALA A 1 227 ? 12.672 3.341 5.495 1.00 90.31 227 ALA A C 1
ATOM 1780 O O . ALA A 1 227 ? 12.336 4.202 6.318 1.00 90.31 227 ALA A O 1
ATOM 1781 N N . ARG A 1 228 ? 12.423 3.445 4.191 1.00 93.12 228 ARG A N 1
ATOM 1782 C CA . ARG A 1 228 ? 11.618 4.515 3.603 1.00 93.12 228 ARG A CA 1
ATOM 1783 C C . ARG A 1 228 ? 10.484 3.933 2.775 1.00 93.12 228 ARG A C 1
ATOM 1785 O O . ARG A 1 228 ? 10.649 2.908 2.110 1.00 93.12 228 ARG A O 1
ATOM 1792 N N . LEU A 1 229 ? 9.338 4.600 2.822 1.00 94.94 229 LEU A N 1
ATOM 1793 C CA . LEU A 1 229 ? 8.265 4.455 1.847 1.00 94.94 229 LEU A CA 1
ATOM 1794 C C . LEU A 1 229 ? 8.518 5.451 0.727 1.00 94.94 229 LEU A C 1
ATOM 1796 O O . LEU A 1 229 ? 8.626 6.651 0.976 1.00 94.94 229 LEU A O 1
ATOM 1800 N N . ASN A 1 230 ? 8.620 4.949 -0.494 1.00 93.50 230 ASN A N 1
ATOM 1801 C CA . ASN A 1 230 ? 8.761 5.817 -1.642 1.00 93.50 230 ASN A CA 1
ATOM 1802 C C . ASN A 1 230 ? 7.398 6.349 -2.086 1.00 93.50 230 ASN A C 1
ATOM 1804 O O . ASN A 1 230 ? 6.397 5.644 -2.057 1.00 93.50 230 ASN A O 1
ATOM 1808 N N . GLY A 1 231 ? 7.372 7.618 -2.460 1.00 93.38 231 GLY A N 1
ATOM 1809 C CA . GLY A 1 231 ? 6.256 8.306 -3.079 1.00 93.38 231 GLY A CA 1
ATOM 1810 C C . GLY A 1 231 ? 6.616 8.762 -4.487 1.00 93.38 231 GLY A C 1
ATOM 1811 O O . GLY A 1 231 ? 7.765 8.688 -4.930 1.00 93.38 231 GLY A O 1
ATOM 1812 N N . TRP A 1 232 ? 5.616 9.241 -5.213 1.00 93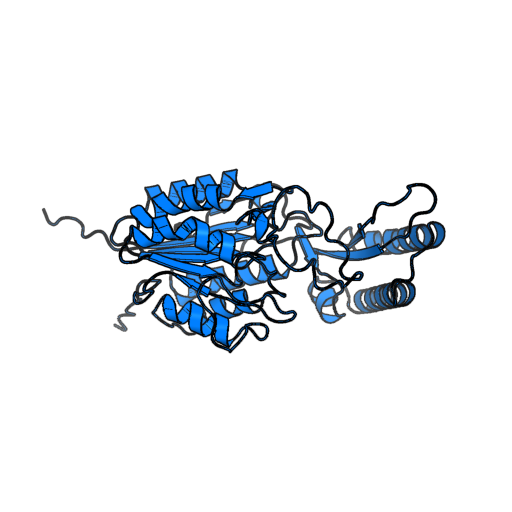.62 232 TRP A N 1
ATOM 1813 C CA . TRP A 1 232 ? 5.785 9.777 -6.552 1.00 93.62 232 TRP A CA 1
ATOM 1814 C C . TRP A 1 232 ? 6.711 11.000 -6.575 1.00 93.62 232 TRP A C 1
ATOM 1816 O O . TRP A 1 232 ? 6.715 11.822 -5.662 1.00 93.62 232 TRP A O 1
ATOM 1826 N N . GLY A 1 233 ? 7.473 11.151 -7.658 1.00 89.94 233 GLY A N 1
ATOM 1827 C CA . GLY A 1 233 ? 8.425 12.246 -7.830 1.00 89.94 233 GLY A CA 1
ATOM 1828 C C . GLY A 1 233 ? 9.721 12.059 -7.040 1.00 89.94 233 GLY A C 1
ATOM 1829 O O . GLY A 1 233 ? 10.378 13.049 -6.726 1.00 89.94 233 GLY A O 1
ATOM 1830 N N . SER A 1 234 ? 10.091 10.810 -6.733 1.00 87.25 234 SER A N 1
ATOM 1831 C CA . SER A 1 234 ? 11.217 10.465 -5.848 1.00 87.25 234 SER A CA 1
ATOM 1832 C C . SER A 1 234 ? 11.077 11.013 -4.424 1.00 87.25 234 SER A C 1
ATOM 1834 O O . SER A 1 234 ? 12.082 11.251 -3.752 1.00 87.25 234 SER A O 1
ATOM 1836 N N . ASP A 1 235 ? 9.844 11.235 -3.970 1.00 92.12 235 ASP A N 1
ATOM 1837 C CA . ASP A 1 235 ? 9.592 11.612 -2.586 1.00 92.12 235 ASP A CA 1
ATOM 1838 C C . ASP A 1 235 ? 9.857 10.416 -1.665 1.00 92.12 235 ASP A C 1
ATOM 1840 O O . ASP A 1 235 ? 9.480 9.290 -1.980 1.00 92.12 235 ASP A O 1
ATOM 1844 N N . ALA A 1 236 ? 10.531 10.634 -0.542 1.00 91.44 236 ALA A N 1
ATOM 1845 C CA . ALA A 1 236 ? 11.011 9.557 0.316 1.00 91.44 236 ALA A CA 1
ATOM 1846 C C . ALA A 1 236 ? 10.573 9.799 1.761 1.00 91.44 236 ALA A C 1
ATOM 1848 O O . ALA A 1 236 ? 11.110 10.660 2.460 1.00 91.44 236 ALA A O 1
ATOM 1849 N N . ILE A 1 237 ? 9.610 9.004 2.220 1.00 95.50 237 ILE A N 1
ATOM 1850 C CA . ILE A 1 237 ? 8.982 9.127 3.536 1.00 95.50 237 ILE A CA 1
ATOM 1851 C C . ILE A 1 237 ? 9.703 8.188 4.504 1.00 95.50 237 ILE A C 1
ATOM 1853 O O . ILE A 1 237 ? 9.618 6.965 4.385 1.00 95.50 237 ILE A O 1
ATOM 1857 N N . GLY A 1 238 ? 10.428 8.745 5.473 1.00 94.94 238 GLY A N 1
ATOM 1858 C CA . GLY A 1 238 ? 11.163 7.943 6.456 1.00 94.94 238 GLY A CA 1
ATOM 1859 C C . GLY A 1 238 ? 10.242 7.193 7.426 1.00 94.94 238 GLY A C 1
ATOM 1860 O O . GLY A 1 238 ? 9.195 7.703 7.815 1.00 94.94 238 GLY A O 1
ATOM 1861 N N . ASN A 1 239 ? 10.659 6.012 7.884 1.00 95.38 239 ASN A N 1
ATOM 1862 C CA . ASN A 1 239 ? 9.945 5.203 8.881 1.00 95.38 239 ASN A CA 1
ATOM 1863 C C . ASN A 1 239 ? 9.494 5.982 10.133 1.00 95.38 239 ASN A C 1
ATOM 1865 O O . ASN A 1 239 ? 8.327 5.914 10.503 1.00 95.38 239 ASN A O 1
ATOM 1869 N N . ALA A 1 240 ? 10.381 6.759 10.761 1.00 95.44 240 ALA A N 1
ATOM 1870 C CA . ALA A 1 240 ? 10.066 7.544 11.954 1.00 95.44 240 ALA A CA 1
ATOM 1871 C C . ALA A 1 240 ? 9.069 8.673 11.658 1.00 95.44 240 ALA A C 1
ATOM 1873 O O . ALA A 1 240 ? 8.238 9.006 12.498 1.00 95.44 240 ALA A O 1
ATOM 1874 N N . GLN A 1 241 ? 9.141 9.251 10.458 1.00 97.38 241 GLN A N 1
ATOM 1875 C CA . GLN A 1 241 ? 8.203 10.272 10.008 1.00 97.38 241 GLN A CA 1
ATOM 1876 C C . GLN A 1 241 ? 6.816 9.666 9.776 1.00 97.38 241 GLN A C 1
ATOM 1878 O O . GLN A 1 241 ? 5.835 10.203 10.279 1.00 97.38 241 GLN A O 1
ATOM 1883 N N . LEU A 1 242 ? 6.726 8.521 9.088 1.00 98.00 242 LEU A N 1
ATOM 1884 C CA . LEU A 1 242 ? 5.445 7.841 8.892 1.00 98.00 242 LEU A CA 1
ATOM 1885 C C . LEU A 1 242 ? 4.841 7.380 10.224 1.00 98.00 242 LEU A C 1
ATOM 1887 O O . LEU A 1 242 ? 3.648 7.565 10.435 1.00 98.00 242 LEU A O 1
ATOM 1891 N N . ALA A 1 243 ? 5.661 6.858 11.143 1.00 98.31 243 ALA A N 1
ATOM 1892 C CA . ALA A 1 243 ? 5.228 6.477 12.486 1.00 98.31 243 ALA A CA 1
ATOM 1893 C C . ALA A 1 243 ? 4.567 7.647 13.241 1.00 98.31 243 ALA A C 1
ATOM 1895 O O . ALA A 1 243 ? 3.524 7.474 13.866 1.00 98.31 243 ALA A O 1
ATOM 1896 N N . GLN A 1 244 ? 5.124 8.860 13.126 1.00 98.56 244 GLN A N 1
ATOM 1897 C CA . GLN A 1 244 ? 4.525 10.071 13.703 1.00 98.56 244 GLN A CA 1
ATOM 1898 C C . GLN A 1 244 ? 3.178 10.436 13.070 1.00 98.56 244 GLN A C 1
ATOM 1900 O O . GLN A 1 244 ? 2.346 11.044 13.734 1.00 98.56 244 GLN A O 1
ATOM 1905 N N . TRP A 1 245 ? 2.959 10.102 11.797 1.00 98.69 245 TRP A N 1
ATOM 1906 C CA . TRP A 1 245 ? 1.705 10.399 11.102 1.00 98.69 245 TRP A CA 1
ATOM 1907 C C . TRP A 1 245 ? 0.608 9.376 11.390 1.00 98.69 245 TRP A C 1
ATOM 1909 O O . TRP A 1 245 ? -0.558 9.752 11.447 1.00 98.69 245 TRP A O 1
ATOM 1919 N N . VAL A 1 246 ? 0.961 8.102 11.588 1.00 98.56 246 VAL A N 1
ATOM 1920 C CA . VAL A 1 246 ? -0.017 7.052 11.925 1.00 98.56 246 VAL A CA 1
ATOM 1921 C C . VAL A 1 246 ? -0.375 7.031 13.412 1.00 98.56 246 VAL A C 1
ATOM 1923 O O . VAL A 1 246 ? -1.455 6.563 13.755 1.00 98.56 246 VAL A O 1
ATOM 1926 N N . ALA A 1 247 ? 0.482 7.553 14.299 1.00 98.69 247 ALA A N 1
ATOM 1927 C CA . ALA A 1 247 ? 0.219 7.548 15.740 1.00 98.69 247 ALA A CA 1
ATOM 1928 C C . ALA A 1 247 ? -1.109 8.241 16.124 1.00 98.69 247 ALA A C 1
ATOM 1930 O O . ALA A 1 247 ? -1.914 7.590 16.784 1.00 98.69 247 ALA A O 1
ATOM 1931 N N . PRO A 1 248 ? -1.439 9.460 15.644 1.00 98.62 248 PRO A N 1
ATOM 1932 C CA . PRO A 1 248 ? -2.731 10.087 15.946 1.00 98.62 248 PRO A CA 1
ATOM 1933 C C . PRO A 1 248 ? -3.943 9.295 15.439 1.00 98.62 248 PRO A C 1
ATOM 1935 O O . PRO A 1 248 ? -5.013 9.364 16.037 1.00 98.62 248 PRO A O 1
ATOM 1938 N N . VAL A 1 249 ? -3.786 8.543 14.344 1.00 98.44 249 VAL A N 1
ATOM 1939 C CA . VAL A 1 249 ? -4.838 7.660 13.819 1.00 98.44 249 VAL A CA 1
ATOM 1940 C C . VAL A 1 249 ? -5.069 6.494 14.780 1.00 98.44 249 VAL A C 1
ATOM 1942 O O . VAL A 1 249 ? -6.212 6.220 15.129 1.00 98.44 249 VAL A O 1
ATOM 1945 N N . ILE A 1 250 ? -3.994 5.844 15.243 1.00 98.31 250 ILE A N 1
ATOM 1946 C CA . ILE A 1 250 ? -4.065 4.753 16.226 1.00 98.31 250 ILE A CA 1
ATOM 1947 C C . ILE A 1 250 ? -4.647 5.241 17.559 1.00 98.31 250 ILE A C 1
ATOM 1949 O O . ILE A 1 250 ? -5.480 4.559 18.141 1.00 98.31 250 ILE A O 1
ATOM 1953 N N . GLU A 1 251 ? -4.221 6.411 18.035 1.00 97.69 251 GLU A N 1
ATOM 1954 C CA . GLU A 1 251 ? -4.679 6.988 19.306 1.00 97.69 251 GLU A CA 1
ATOM 1955 C C . GLU A 1 251 ? -6.170 7.356 19.292 1.00 97.69 251 GLU A C 1
ATOM 1957 O O . GLU A 1 251 ? -6.819 7.328 20.338 1.00 97.69 251 GLU A O 1
ATOM 1962 N N . SER A 1 252 ? -6.700 7.733 18.124 1.00 97.19 252 SER A N 1
ATOM 1963 C CA . SER A 1 252 ? -8.079 8.215 17.991 1.00 97.19 252 SER A CA 1
ATOM 1964 C C . SER A 1 252 ? -9.069 7.097 17.663 1.00 97.19 252 SER A C 1
ATOM 1966 O O . SER A 1 252 ? -10.204 7.148 18.131 1.00 97.19 252 SER A O 1
ATOM 1968 N N . ALA A 1 253 ? -8.654 6.099 16.876 1.00 97.00 253 ALA A N 1
ATOM 1969 C CA . ALA A 1 253 ? -9.513 5.004 16.437 1.00 97.00 253 ALA A CA 1
ATOM 1970 C C . ALA A 1 253 ? -9.775 3.973 17.547 1.00 97.00 253 ALA A C 1
ATOM 1972 O O . ALA A 1 253 ? -8.924 3.707 18.394 1.00 97.00 253 ALA A O 1
ATOM 1973 N N . GLY A 1 254 ? -10.937 3.319 17.495 1.00 96.06 254 GLY A N 1
ATOM 1974 C CA . GLY A 1 254 ? -11.231 2.156 18.334 1.00 96.06 254 GLY A CA 1
ATOM 1975 C C . GLY A 1 254 ? -10.395 0.935 17.958 1.00 96.06 254 GLY A C 1
ATOM 1976 O O . GLY A 1 254 ? -9.980 0.186 18.838 1.00 96.06 254 GLY A O 1
ATOM 1977 N N . TYR A 1 255 ? -10.138 0.756 16.659 1.00 97.75 255 TYR A N 1
ATOM 1978 C CA . TYR A 1 255 ? -9.384 -0.358 16.090 1.00 97.75 255 TYR A CA 1
ATOM 1979 C C . TYR A 1 255 ? -8.512 0.127 14.928 1.00 97.75 255 TYR A C 1
ATOM 1981 O O . TYR A 1 255 ? -9.002 0.805 14.025 1.00 97.75 255 TYR A O 1
ATOM 1989 N N . ALA A 1 256 ? -7.236 -0.259 14.891 1.00 98.44 256 ALA A N 1
ATOM 1990 C CA . ALA A 1 256 ? -6.314 0.150 13.830 1.00 98.44 256 ALA A CA 1
ATOM 1991 C C . ALA A 1 256 ? -5.528 -1.038 13.267 1.00 98.44 256 ALA A C 1
ATOM 1993 O O . ALA A 1 256 ? -4.843 -1.753 13.994 1.00 98.44 256 ALA A O 1
ATOM 1994 N N . THR A 1 257 ? -5.582 -1.232 11.950 1.00 98.69 257 THR A N 1
ATOM 1995 C CA . THR A 1 257 ? -4.775 -2.229 11.233 1.00 98.69 257 THR A CA 1
ATOM 1996 C C . THR A 1 257 ? -3.855 -1.527 10.241 1.00 98.69 257 THR A C 1
ATOM 1998 O O . THR A 1 257 ? -4.330 -0.851 9.330 1.00 98.69 257 THR A O 1
ATOM 2001 N N . LEU A 1 258 ? -2.541 -1.690 10.400 1.00 98.81 258 LEU A N 1
ATOM 2002 C CA . LEU A 1 258 ? -1.519 -1.115 9.521 1.00 98.81 258 LEU A CA 1
ATOM 2003 C C . LEU A 1 258 ? -0.854 -2.222 8.696 1.00 98.81 258 LEU A C 1
ATOM 2005 O O . LEU A 1 258 ? -0.392 -3.215 9.254 1.00 98.81 258 LEU A O 1
ATOM 2009 N N . VAL A 1 259 ? -0.755 -2.055 7.379 1.00 98.69 259 VAL A N 1
ATOM 2010 C CA . VAL A 1 259 ? -0.173 -3.051 6.470 1.00 98.69 259 VAL A CA 1
ATOM 2011 C C . VAL A 1 259 ? 0.864 -2.403 5.557 1.00 98.69 259 VAL A C 1
ATOM 2013 O O . VAL A 1 259 ? 0.531 -1.576 4.711 1.00 98.69 259 VAL A O 1
ATOM 2016 N N . TYR A 1 260 ? 2.119 -2.828 5.687 1.00 98.38 260 TYR A N 1
ATOM 2017 C CA . TYR A 1 260 ? 3.253 -2.323 4.916 1.00 98.38 260 TYR A CA 1
ATOM 2018 C C . TYR A 1 260 ? 3.754 -3.379 3.920 1.00 98.38 260 TYR A C 1
ATOM 2020 O O . TYR A 1 260 ? 4.351 -4.378 4.325 1.00 98.38 260 TYR A O 1
ATOM 2028 N N . ASN A 1 261 ? 3.560 -3.166 2.613 1.00 97.19 261 ASN A N 1
ATOM 2029 C CA . ASN A 1 261 ? 3.869 -4.165 1.573 1.00 97.19 261 ASN A CA 1
ATOM 2030 C C . ASN A 1 261 ? 5.061 -3.791 0.684 1.00 97.19 261 ASN A C 1
ATOM 2032 O O . ASN A 1 261 ? 5.007 -3.955 -0.527 1.00 97.19 261 ASN A O 1
ATOM 2036 N N . GLN A 1 262 ? 6.140 -3.273 1.255 1.00 94.12 262 GLN A N 1
ATOM 2037 C CA . GLN A 1 262 ? 7.311 -2.835 0.488 1.00 94.12 262 GLN A CA 1
ATOM 2038 C C . GLN A 1 262 ? 8.604 -3.502 0.969 1.00 94.12 262 GLN A C 1
ATOM 2040 O O . GLN A 1 262 ? 8.640 -4.134 2.031 1.00 94.12 262 GLN A O 1
ATOM 2045 N N . CYS A 1 263 ? 9.691 -3.293 0.223 1.00 92.56 263 CYS A N 1
ATOM 2046 C CA . CYS A 1 263 ? 11.036 -3.636 0.676 1.00 92.56 263 CYS A CA 1
ATOM 2047 C C . CYS A 1 263 ? 11.327 -2.989 2.032 1.00 92.56 263 CYS A C 1
ATOM 2049 O O . CYS A 1 263 ? 11.021 -1.816 2.239 1.00 92.56 263 CYS A O 1
ATOM 2051 N N . PHE A 1 264 ? 11.960 -3.732 2.937 1.00 92.25 264 PHE A N 1
ATOM 2052 C CA . PHE A 1 264 ? 12.311 -3.257 4.275 1.00 92.25 264 PHE A CA 1
ATOM 2053 C C . PHE A 1 264 ? 11.095 -2.807 5.107 1.00 92.25 264 PHE A C 1
ATOM 2055 O O . PHE A 1 264 ? 11.249 -2.048 6.063 1.00 92.25 264 PHE A O 1
ATOM 2062 N N . SER A 1 265 ? 9.884 -3.276 4.777 1.00 95.69 265 SER A N 1
ATOM 2063 C CA . SER A 1 265 ? 8.628 -2.910 5.457 1.00 95.69 265 SER A CA 1
ATOM 2064 C C . SER A 1 265 ? 8.643 -3.203 6.953 1.00 95.69 265 SER A C 1
ATOM 2066 O O . SER A 1 265 ? 8.032 -2.464 7.725 1.00 95.69 265 SER A O 1
ATOM 2068 N N . GLY A 1 266 ? 9.407 -4.203 7.398 1.00 95.50 266 GLY A N 1
ATOM 2069 C CA . GLY A 1 266 ? 9.618 -4.446 8.820 1.00 95.50 266 GLY A CA 1
ATOM 2070 C C . GLY A 1 266 ? 10.233 -3.257 9.548 1.00 95.50 266 GLY A C 1
ATOM 2071 O O . GLY A 1 266 ? 9.966 -3.040 10.722 1.00 95.50 266 GLY A O 1
ATOM 2072 N N . GLY A 1 267 ? 10.989 -2.418 8.846 1.00 93.94 267 GLY A N 1
ATOM 2073 C CA . GLY A 1 267 ? 11.486 -1.174 9.402 1.00 93.94 267 GLY A CA 1
ATOM 2074 C C . GLY A 1 267 ? 10.387 -0.127 9.616 1.00 93.94 267 GLY A C 1
ATOM 2075 O O . GLY A 1 267 ? 10.433 0.618 10.595 1.00 93.94 267 GLY A O 1
ATOM 2076 N N . MET A 1 268 ? 9.376 -0.087 8.748 1.00 96.94 268 MET A N 1
ATOM 2077 C CA . MET A 1 268 ? 8.211 0.791 8.914 1.00 96.94 268 MET A CA 1
ATOM 2078 C C . MET A 1 268 ? 7.360 0.341 10.106 1.00 96.94 268 MET A C 1
ATOM 2080 O O . MET A 1 268 ? 6.977 1.159 10.945 1.00 96.94 268 MET A O 1
ATOM 2084 N N . LEU A 1 269 ? 7.134 -0.973 10.220 1.00 97.88 269 LEU A N 1
ATOM 2085 C CA . LEU A 1 269 ? 6.394 -1.558 11.335 1.00 97.88 269 LEU A CA 1
ATOM 2086 C C . LEU A 1 269 ? 7.116 -1.344 12.669 1.00 97.88 269 LEU A C 1
ATOM 2088 O O . LEU A 1 269 ? 6.502 -0.843 13.605 1.00 97.88 269 LEU A O 1
ATOM 2092 N N . ALA A 1 270 ? 8.423 -1.611 12.730 1.00 96.38 270 ALA A N 1
ATOM 2093 C CA . ALA A 1 270 ? 9.220 -1.413 13.941 1.00 96.38 270 ALA A CA 1
ATOM 2094 C C . ALA A 1 270 ? 9.172 0.036 14.455 1.00 96.38 270 ALA A C 1
ATOM 2096 O O . ALA A 1 270 ? 9.116 0.276 15.655 1.00 96.38 270 ALA A O 1
ATOM 2097 N N . ALA A 1 271 ? 9.152 1.023 13.553 1.00 96.75 271 ALA A N 1
ATOM 2098 C CA . ALA A 1 271 ? 9.018 2.426 13.944 1.00 96.75 271 ALA A CA 1
ATOM 2099 C C . ALA A 1 271 ? 7.627 2.764 14.517 1.00 96.75 271 ALA A C 1
ATOM 2101 O O . ALA A 1 271 ? 7.500 3.738 15.255 1.00 96.75 271 ALA A O 1
ATOM 2102 N N . SER A 1 272 ? 6.603 1.968 14.192 1.00 98.00 272 SER A N 1
ATOM 2103 C CA . SER A 1 272 ? 5.218 2.155 14.643 1.00 98.00 272 SER A CA 1
ATOM 2104 C C . SER A 1 272 ? 4.887 1.392 15.937 1.00 98.00 272 SER A C 1
ATOM 2106 O O . SER A 1 272 ? 3.821 1.623 16.503 1.00 98.00 272 SER A O 1
ATOM 2108 N N . GLU A 1 273 ? 5.771 0.510 16.429 1.00 97.62 273 GLU A N 1
ATOM 2109 C CA . GLU A 1 273 ? 5.525 -0.356 17.601 1.00 97.62 273 GLU A CA 1
ATOM 2110 C C . GLU A 1 273 ? 5.082 0.426 18.840 1.00 97.62 273 GLU A C 1
ATOM 2112 O O . GLU A 1 273 ? 4.106 0.047 19.471 1.00 97.62 273 GLU A O 1
ATOM 2117 N N . SER A 1 274 ? 5.726 1.555 19.160 1.00 97.25 274 SER A N 1
ATOM 2118 C CA . SER A 1 274 ? 5.354 2.343 20.347 1.00 97.25 274 SER A CA 1
ATOM 2119 C C . SER A 1 274 ? 3.940 2.924 20.268 1.00 97.25 274 SER A C 1
ATOM 2121 O O . SER A 1 274 ? 3.289 3.066 21.298 1.00 97.25 274 SER A O 1
ATOM 2123 N N . ALA A 1 275 ? 3.465 3.263 19.065 1.00 97.62 275 ALA A N 1
ATOM 2124 C CA . ALA A 1 275 ? 2.085 3.701 18.873 1.00 97.62 275 ALA A CA 1
ATOM 2125 C C . ALA A 1 275 ? 1.121 2.510 18.987 1.00 97.62 275 ALA A C 1
ATOM 2127 O O . ALA A 1 275 ? 0.092 2.622 19.646 1.00 97.62 275 ALA A O 1
ATOM 2128 N N . ILE A 1 276 ? 1.485 1.353 18.422 1.00 98.25 276 ILE A N 1
ATOM 2129 C CA . ILE A 1 276 ? 0.706 0.112 18.548 1.00 98.25 276 ILE A CA 1
ATOM 2130 C C . ILE A 1 276 ? 0.585 -0.319 20.019 1.00 98.25 276 ILE A C 1
ATOM 2132 O O . ILE A 1 276 ? -0.513 -0.617 20.463 1.00 98.25 276 ILE A O 1
ATOM 2136 N N . ASP A 1 277 ? 1.665 -0.272 20.802 1.00 97.62 277 ASP A N 1
ATOM 2137 C CA . ASP A 1 277 ? 1.662 -0.612 22.235 1.00 97.62 277 ASP A CA 1
ATOM 2138 C C . ASP A 1 277 ? 0.808 0.336 23.086 1.00 97.62 277 ASP A C 1
ATOM 2140 O O . ASP A 1 277 ? 0.408 -0.012 24.197 1.00 97.62 277 ASP A O 1
ATOM 2144 N N . SER A 1 278 ? 0.561 1.554 22.598 1.00 94.25 278 SER A N 1
ATOM 2145 C CA . SER A 1 278 ? -0.251 2.544 23.308 1.00 94.25 278 SER A CA 1
ATOM 2146 C C . SER A 1 278 ? -1.760 2.326 23.154 1.00 94.25 278 SER A C 1
ATOM 2148 O O . SER A 1 278 ? -2.530 2.966 23.871 1.00 94.25 278 SER A O 1
ATOM 2150 N N . ALA A 1 279 ? -2.179 1.415 22.267 1.00 92.75 279 ALA A N 1
ATOM 2151 C CA . ALA A 1 279 ? -3.575 1.113 21.983 1.00 92.75 279 ALA A CA 1
ATOM 2152 C C . ALA A 1 279 ? -3.862 -0.390 22.116 1.00 92.75 279 ALA A C 1
ATOM 2154 O O . ALA A 1 279 ? -3.213 -1.224 21.491 1.00 92.75 279 ALA A O 1
ATOM 2155 N N . ASP A 1 280 ? -4.906 -0.740 22.870 1.00 88.12 280 ASP A N 1
ATOM 2156 C CA . ASP A 1 280 ? -5.289 -2.142 23.106 1.00 88.12 280 ASP A CA 1
ATOM 2157 C C . ASP A 1 280 ? -5.684 -2.888 21.813 1.00 88.12 280 ASP A C 1
ATOM 2159 O O . ASP A 1 280 ? -5.637 -4.117 21.754 1.00 88.12 280 ASP A O 1
ATOM 2163 N N . TYR A 1 281 ? -6.062 -2.150 20.765 1.00 95.19 281 TYR A N 1
ATOM 2164 C CA . TYR A 1 281 ? -6.621 -2.690 19.526 1.00 95.19 281 TYR A CA 1
ATOM 2165 C C . TYR A 1 281 ? -5.926 -2.153 18.269 1.00 95.19 281 TYR A C 1
ATOM 2167 O O . TYR A 1 281 ? -6.563 -1.817 17.269 1.00 95.19 281 TYR A O 1
ATOM 2175 N N . ALA A 1 282 ? -4.597 -2.096 18.309 1.00 98.06 282 ALA A N 1
ATOM 2176 C CA . ALA A 1 282 ? -3.775 -1.847 17.134 1.00 98.06 282 ALA A CA 1
ATOM 2177 C C . ALA A 1 282 ? -3.031 -3.117 16.690 1.00 98.06 282 ALA A C 1
ATOM 2179 O O . ALA A 1 282 ? -2.585 -3.930 17.503 1.00 98.06 282 ALA A O 1
ATOM 2180 N N . TYR A 1 283 ? -2.896 -3.302 15.378 1.00 98.56 283 TYR A N 1
ATOM 2181 C CA . TYR A 1 283 ? -2.158 -4.412 14.786 1.00 98.56 283 TYR A CA 1
ATOM 2182 C C . TYR A 1 283 ? -1.400 -3.949 13.552 1.00 98.56 283 TYR A C 1
ATOM 2184 O O . TYR A 1 283 ? -1.953 -3.274 12.685 1.00 98.56 283 TYR A O 1
ATOM 2192 N N . GLY A 1 284 ? -0.129 -4.317 13.461 1.00 98.56 284 GLY A N 1
ATOM 2193 C CA . GLY A 1 284 ? 0.721 -3.953 12.339 1.00 98.56 284 GLY A CA 1
ATOM 2194 C C . GLY A 1 284 ? 1.278 -5.176 11.626 1.00 98.56 284 GLY A C 1
ATOM 2195 O O . GLY A 1 284 ? 1.610 -6.177 12.256 1.00 98.56 284 GLY A O 1
ATOM 2196 N N . ILE A 1 285 ? 1.384 -5.089 10.303 1.00 98.56 285 ILE A N 1
ATOM 2197 C CA . ILE A 1 285 ? 1.798 -6.168 9.407 1.00 98.56 285 ILE A CA 1
ATOM 2198 C C . ILE A 1 285 ? 2.866 -5.642 8.446 1.00 98.56 285 ILE A C 1
ATOM 2200 O O . ILE A 1 285 ? 2.714 -4.567 7.869 1.00 98.56 285 ILE A O 1
ATOM 2204 N N . ALA A 1 286 ? 3.926 -6.416 8.233 1.00 98.25 286 ALA A N 1
ATOM 2205 C CA . ALA A 1 286 ? 4.976 -6.131 7.264 1.00 98.25 286 ALA A CA 1
ATOM 2206 C C . ALA A 1 286 ? 5.233 -7.340 6.356 1.00 98.25 286 ALA A C 1
ATOM 2208 O O . ALA A 1 286 ? 5.324 -8.473 6.836 1.00 98.25 286 ALA A O 1
ATOM 2209 N N . ALA A 1 287 ? 5.395 -7.086 5.054 1.00 97.19 287 ALA A N 1
ATOM 2210 C CA . ALA A 1 287 ? 5.738 -8.107 4.060 1.00 97.19 287 ALA A CA 1
ATOM 2211 C C . ALA A 1 287 ? 7.134 -8.709 4.276 1.00 97.19 287 ALA A C 1
ATOM 2213 O O . ALA A 1 287 ? 7.374 -9.864 3.951 1.00 97.19 287 ALA A O 1
ATOM 2214 N N . THR A 1 288 ? 8.051 -7.953 4.875 1.00 94.62 288 THR A N 1
ATOM 2215 C CA . THR A 1 288 ? 9.433 -8.381 5.098 1.00 94.62 288 THR A CA 1
ATOM 2216 C C . THR A 1 288 ? 9.922 -7.985 6.482 1.00 94.62 288 THR A C 1
ATOM 2218 O O . THR A 1 288 ? 9.328 -7.135 7.152 1.00 94.62 288 THR A O 1
ATOM 2221 N N . ASN A 1 289 ? 11.068 -8.517 6.905 1.00 92.12 289 ASN A N 1
ATOM 2222 C CA . ASN A 1 289 ? 11.816 -7.893 7.993 1.00 92.12 289 ASN A CA 1
ATOM 2223 C C . ASN A 1 289 ? 12.426 -6.548 7.536 1.00 92.12 289 ASN A C 1
ATOM 2225 O O . ASN A 1 289 ? 12.334 -6.137 6.375 1.00 92.12 289 ASN A O 1
ATOM 2229 N N . GLN A 1 290 ? 13.054 -5.830 8.464 1.00 89.25 290 GLN A N 1
ATOM 2230 C CA . GLN A 1 290 ? 13.676 -4.526 8.199 1.00 89.25 290 GLN A CA 1
ATOM 2231 C C . GLN A 1 290 ? 14.962 -4.569 7.350 1.00 89.25 290 GLN A C 1
ATOM 2233 O O . GLN A 1 290 ? 15.523 -3.521 7.038 1.00 89.25 290 GLN A O 1
ATOM 2238 N N . TYR A 1 291 ? 15.467 -5.754 7.007 1.00 84.00 291 TYR A N 1
ATOM 2239 C CA . TYR A 1 291 ? 16.770 -5.939 6.368 1.00 84.00 291 TYR A CA 1
ATOM 2240 C C . TYR A 1 291 ? 16.691 -6.618 5.012 1.00 84.00 291 TYR A C 1
ATOM 2242 O O . TYR A 1 291 ? 17.737 -6.971 4.488 1.00 84.00 291 TYR A O 1
ATOM 2250 N N . GLU A 1 292 ? 15.519 -6.810 4.426 1.00 86.69 292 GLU A N 1
ATOM 2251 C CA . GLU A 1 292 ? 15.401 -7.491 3.140 1.00 86.69 292 GLU A CA 1
ATOM 2252 C C . GLU A 1 292 ? 14.374 -6.825 2.229 1.00 86.69 292 GLU A C 1
ATOM 2254 O O . GLU A 1 292 ? 13.478 -6.102 2.666 1.00 86.69 292 GLU A O 1
ATOM 2259 N N . GLN A 1 293 ? 14.535 -7.070 0.936 1.00 87.12 293 GLN A N 1
ATOM 2260 C CA . GLN A 1 293 ? 13.607 -6.613 -0.085 1.00 87.12 293 GLN A CA 1
ATOM 2261 C C . GLN A 1 293 ? 12.401 -7.544 -0.184 1.00 87.12 293 GLN A C 1
ATOM 2263 O O . GLN A 1 293 ? 12.540 -8.755 -0.020 1.00 87.12 293 GLN A O 1
ATOM 2268 N N . SER A 1 294 ? 11.243 -6.978 -0.520 1.00 89.69 294 SER A N 1
ATOM 2269 C CA . SER A 1 294 ? 10.073 -7.761 -0.904 1.00 89.69 294 SER A CA 1
ATOM 2270 C C . SER A 1 294 ? 10.236 -8.230 -2.346 1.00 89.69 294 SER A C 1
ATOM 2272 O O . SER A 1 294 ? 10.744 -7.499 -3.204 1.00 89.69 294 SER A O 1
ATOM 2274 N N . ILE A 1 295 ? 9.766 -9.428 -2.643 1.00 84.62 295 ILE A N 1
ATOM 2275 C CA . ILE A 1 295 ? 9.837 -10.073 -3.942 1.00 84.62 295 ILE A CA 1
ATOM 2276 C C . ILE A 1 295 ? 8.435 -10.054 -4.544 1.00 84.62 295 ILE A C 1
ATOM 2278 O O . ILE A 1 295 ? 7.500 -10.733 -4.124 1.00 84.62 295 ILE A O 1
ATOM 2282 N N . ASN A 1 296 ? 8.309 -9.296 -5.630 1.00 83.25 296 ASN A N 1
ATOM 2283 C CA . ASN A 1 296 ? 7.078 -9.180 -6.403 1.00 83.25 296 ASN A CA 1
ATOM 2284 C C . ASN A 1 296 ? 5.916 -8.546 -5.599 1.00 83.25 296 ASN A C 1
ATOM 2286 O O . ASN A 1 296 ? 6.082 -7.453 -5.067 1.00 83.25 296 ASN A O 1
ATOM 2290 N N . TYR A 1 297 ? 4.727 -9.163 -5.594 1.00 88.81 297 TYR A N 1
ATOM 2291 C CA . TYR A 1 297 ? 3.506 -8.647 -4.952 1.00 88.81 297 TYR A CA 1
ATOM 2292 C C . TYR A 1 297 ? 2.717 -9.725 -4.191 1.00 88.81 297 TYR A C 1
ATOM 2294 O O . TYR A 1 297 ? 1.567 -9.501 -3.821 1.00 88.81 297 TYR A O 1
ATOM 2302 N N . ALA A 1 298 ? 3.299 -10.912 -3.984 1.00 91.81 298 ALA A N 1
ATOM 2303 C CA . ALA A 1 298 ? 2.556 -12.076 -3.498 1.00 91.81 298 ALA A CA 1
ATOM 2304 C C . ALA A 1 298 ? 1.996 -11.869 -2.081 1.00 91.81 298 ALA A C 1
ATOM 2306 O O . ALA A 1 298 ? 0.857 -12.249 -1.816 1.00 91.81 298 ALA A O 1
ATOM 2307 N N . PHE A 1 299 ? 2.750 -11.206 -1.200 1.00 96.00 299 PHE A N 1
ATOM 2308 C CA . PHE A 1 299 ? 2.267 -10.858 0.134 1.00 96.00 299 PHE A CA 1
ATOM 2309 C C . PHE A 1 299 ? 1.095 -9.860 0.095 1.00 96.00 299 PHE A C 1
ATOM 2311 O O . PHE A 1 299 ? 0.063 -10.102 0.722 1.00 96.00 299 PHE A O 1
ATOM 2318 N N . ALA A 1 300 ? 1.201 -8.793 -0.708 1.00 96.44 300 ALA A N 1
ATOM 2319 C CA . ALA A 1 300 ? 0.131 -7.806 -0.891 1.00 96.44 300 ALA A CA 1
ATOM 2320 C C . ALA A 1 300 ? -1.156 -8.445 -1.440 1.00 96.44 300 ALA A C 1
ATOM 2322 O O . ALA A 1 300 ? -2.257 -8.164 -0.968 1.00 96.44 300 ALA A O 1
ATOM 2323 N N . GLU A 1 301 ? -1.017 -9.359 -2.400 1.00 94.88 301 GLU A N 1
ATOM 2324 C CA . GLU A 1 301 ? -2.134 -10.136 -2.934 1.00 94.88 301 GLU A CA 1
ATOM 2325 C C . GLU A 1 301 ? -2.734 -11.079 -1.886 1.00 94.88 301 GLU A C 1
ATOM 2327 O O . GLU A 1 301 ? -3.949 -11.245 -1.805 1.00 94.88 301 GLU A O 1
ATOM 2332 N N . GLY A 1 302 ? -1.894 -11.657 -1.030 1.00 96.56 302 GLY A N 1
ATOM 2333 C CA . GLY A 1 302 ? -2.331 -12.458 0.103 1.00 96.56 302 GLY A CA 1
ATOM 2334 C C . GLY A 1 302 ? -3.212 -11.684 1.093 1.00 96.56 302 GLY A C 1
ATOM 2335 O O . GLY A 1 302 ? -4.181 -12.251 1.598 1.00 96.56 302 GLY A O 1
ATOM 2336 N N . ILE A 1 303 ? -2.943 -10.391 1.316 1.00 97.81 303 ILE A N 1
ATOM 2337 C CA . ILE A 1 303 ? -3.807 -9.504 2.117 1.00 97.81 303 ILE A CA 1
ATOM 2338 C C . ILE A 1 303 ? -5.177 -9.340 1.449 1.00 97.81 303 ILE A C 1
ATOM 2340 O O . ILE A 1 303 ? -6.203 -9.518 2.105 1.00 97.81 303 ILE A O 1
ATOM 2344 N N . ARG A 1 304 ? -5.209 -9.073 0.137 1.00 96.94 304 ARG A N 1
ATOM 2345 C CA . ARG A 1 304 ? -6.455 -8.976 -0.641 1.00 96.94 304 ARG A CA 1
ATOM 2346 C C . ARG A 1 304 ? -7.268 -10.273 -0.558 1.00 96.94 304 ARG A C 1
ATOM 2348 O O . ARG A 1 304 ? -8.449 -10.229 -0.235 1.00 96.94 304 ARG A O 1
ATOM 2355 N N . ILE A 1 305 ? -6.623 -11.426 -0.750 1.00 95.94 305 ILE A N 1
ATOM 2356 C CA . ILE A 1 305 ? -7.250 -12.754 -0.629 1.00 95.94 305 ILE A CA 1
ATOM 2357 C C . ILE A 1 305 ? -7.823 -12.979 0.779 1.00 95.94 305 ILE A C 1
ATOM 2359 O O . ILE A 1 305 ? -8.886 -13.583 0.926 1.00 95.94 305 ILE A O 1
ATOM 2363 N N . ALA A 1 306 ? -7.136 -12.517 1.826 1.00 95.88 306 ALA A N 1
ATOM 2364 C CA . ALA A 1 306 ? -7.616 -12.636 3.200 1.00 95.88 306 ALA A CA 1
ATOM 2365 C C . ALA A 1 306 ? -8.904 -11.831 3.435 1.00 95.88 306 ALA A C 1
ATOM 2367 O O . ALA A 1 306 ? -9.840 -12.340 4.057 1.00 95.88 306 ALA A O 1
ATOM 2368 N N . LEU A 1 307 ? -8.957 -10.615 2.885 1.00 96.00 307 LEU A N 1
ATOM 2369 C CA . LEU A 1 307 ? -10.133 -9.748 2.914 1.00 96.00 307 LEU A CA 1
ATOM 2370 C C . LEU A 1 307 ? -11.298 -10.350 2.119 1.00 96.00 307 LEU A C 1
ATOM 2372 O O . LEU A 1 307 ? -12.420 -10.366 2.616 1.00 96.00 307 LEU A O 1
ATOM 2376 N N . GLU A 1 308 ? -11.043 -10.900 0.928 1.00 95.44 308 GLU A N 1
ATOM 2377 C CA . GLU A 1 308 ? -12.068 -11.575 0.111 1.00 95.44 308 GLU A CA 1
ATOM 2378 C C . GLU A 1 308 ? -12.651 -12.815 0.787 1.00 95.44 308 GLU A C 1
ATOM 2380 O O . GLU A 1 308 ? -13.822 -13.152 0.625 1.00 95.44 308 GLU A O 1
ATOM 2385 N N . ALA A 1 309 ? -11.826 -13.519 1.561 1.00 93.62 309 ALA A N 1
ATOM 2386 C CA . ALA A 1 309 ? -12.267 -14.677 2.320 1.00 93.62 309 ALA A CA 1
ATOM 2387 C C . ALA A 1 309 ? -13.153 -14.305 3.525 1.00 93.62 309 ALA A C 1
ATOM 2389 O O . ALA A 1 309 ? -13.618 -15.213 4.218 1.00 93.62 309 ALA A O 1
ATOM 2390 N N . GLY A 1 310 ? -13.362 -13.009 3.804 1.00 88.25 310 GLY A N 1
ATOM 2391 C CA . GLY A 1 310 ? -14.182 -12.527 4.918 1.00 88.25 310 GLY A CA 1
ATOM 2392 C C . GLY A 1 310 ? -13.655 -12.965 6.286 1.00 88.25 310 GLY A C 1
ATOM 2393 O O . GLY A 1 310 ? -14.435 -13.161 7.217 1.00 88.25 310 GLY A O 1
ATOM 2394 N N . ARG A 1 311 ? -12.339 -13.194 6.405 1.00 82.38 311 ARG A N 1
ATOM 2395 C CA . ARG A 1 311 ? -11.691 -13.560 7.675 1.00 82.38 311 ARG A CA 1
ATOM 2396 C C . ARG A 1 311 ? -11.872 -12.411 8.648 1.00 82.38 311 ARG A C 1
ATOM 2398 O O . ARG A 1 311 ? -11.451 -11.337 8.276 1.00 82.38 311 ARG A O 1
ATOM 2405 N N . PRO A 1 312 ? -12.481 -12.550 9.827 1.00 84.44 312 PRO A N 1
ATOM 2406 C CA . PRO A 1 312 ? -12.804 -11.372 10.619 1.00 84.44 312 PRO A CA 1
ATOM 2407 C C . PRO A 1 312 ? -11.589 -10.744 11.313 1.00 84.44 312 PRO A C 1
ATOM 2409 O O . PRO A 1 312 ? -11.608 -9.539 11.523 1.00 84.44 312 PRO A O 1
ATOM 2412 N N . LEU A 1 313 ? -10.557 -11.509 11.694 1.00 96.06 313 LEU A N 1
ATOM 2413 C CA . LEU A 1 313 ? -9.524 -11.007 12.612 1.00 96.06 313 LEU A CA 1
ATOM 2414 C C . LEU A 1 313 ? -8.325 -10.364 11.904 1.00 96.06 313 LEU A C 1
ATOM 2416 O O . LEU A 1 313 ? -7.836 -10.873 10.895 1.00 96.06 313 LEU A O 1
ATOM 2420 N N . ALA A 1 314 ? -7.774 -9.295 12.488 1.00 96.50 314 ALA A N 1
ATOM 2421 C CA . ALA A 1 314 ? -6.575 -8.626 11.971 1.00 96.50 314 ALA A CA 1
ATOM 2422 C C . ALA A 1 314 ? -5.370 -9.586 11.864 1.00 96.50 314 ALA A C 1
ATOM 2424 O O . ALA A 1 314 ? -4.661 -9.602 10.858 1.00 96.50 314 ALA A O 1
ATOM 2425 N N . SER A 1 315 ? -5.189 -10.473 12.844 1.00 97.25 315 SER A N 1
ATOM 2426 C CA . SER A 1 315 ? -4.156 -11.523 12.818 1.00 97.25 315 SER A CA 1
ATOM 2427 C C . SER A 1 315 ? -4.348 -12.567 11.706 1.00 97.25 315 SER A C 1
ATOM 2429 O O . SER A 1 315 ? -3.369 -13.132 11.205 1.00 97.25 315 SER A O 1
ATOM 2431 N N . GLU A 1 316 ? -5.584 -12.807 11.255 1.00 97.19 316 GLU A N 1
ATOM 2432 C CA . GLU A 1 316 ? -5.862 -13.718 10.139 1.00 97.19 316 GLU A CA 1
ATOM 2433 C C . GLU A 1 316 ? -5.454 -13.122 8.785 1.00 97.19 316 GLU A C 1
ATOM 2435 O O . GLU A 1 316 ? -5.119 -13.890 7.874 1.00 97.19 316 GLU A O 1
ATOM 2440 N N . LEU A 1 317 ? -5.417 -11.785 8.657 1.00 96.94 317 LEU A N 1
ATOM 2441 C CA . LEU A 1 317 ? -4.852 -11.116 7.481 1.00 96.94 317 LEU A CA 1
ATOM 2442 C C . LEU A 1 317 ? -3.382 -11.497 7.316 1.00 96.94 317 LEU A C 1
ATOM 2444 O O . LEU A 1 317 ? -2.985 -11.975 6.254 1.00 96.94 317 LEU A O 1
ATOM 2448 N N . PHE A 1 318 ? -2.592 -11.369 8.387 1.00 97.56 318 PHE A N 1
ATOM 2449 C CA . PHE A 1 318 ? -1.179 -11.741 8.376 1.00 97.56 318 PHE A CA 1
ATOM 2450 C C . PHE A 1 318 ? -0.982 -13.230 8.085 1.00 97.56 318 PHE A C 1
ATOM 2452 O O . PHE A 1 318 ? -0.204 -13.588 7.200 1.00 97.56 318 PHE A O 1
ATOM 2459 N N . ALA A 1 319 ? -1.694 -14.104 8.804 1.00 97.19 319 ALA A N 1
ATOM 2460 C CA . ALA A 1 319 ? -1.555 -15.548 8.635 1.00 97.19 319 ALA A CA 1
ATOM 2461 C C . ALA A 1 319 ? -1.871 -15.988 7.196 1.00 97.19 319 ALA A C 1
ATOM 2463 O O . ALA A 1 319 ? -1.141 -16.797 6.620 1.00 97.19 319 ALA A O 1
ATOM 2464 N N . THR A 1 320 ? -2.921 -15.420 6.597 1.00 97.12 320 THR A N 1
ATOM 2465 C CA . THR A 1 320 ? -3.308 -15.716 5.214 1.00 97.12 320 THR A CA 1
ATOM 2466 C C . THR A 1 320 ? -2.305 -15.141 4.220 1.00 97.12 320 THR A C 1
ATOM 2468 O O . THR A 1 320 ? -1.877 -15.860 3.319 1.00 97.12 320 THR A O 1
ATOM 2471 N N . ALA A 1 321 ? -1.875 -13.888 4.394 1.00 97.06 321 ALA A N 1
ATOM 2472 C CA . ALA A 1 321 ? -0.892 -13.272 3.510 1.00 97.06 321 ALA A CA 1
ATOM 2473 C C . ALA A 1 321 ? 0.434 -14.039 3.515 1.00 97.06 321 ALA A C 1
ATOM 2475 O O . ALA A 1 321 ? 0.945 -14.407 2.458 1.00 97.06 321 ALA A O 1
ATOM 2476 N N . LYS A 1 322 ? 0.923 -14.402 4.707 1.00 96.81 322 LYS A N 1
ATOM 2477 C CA . LYS A 1 322 ? 2.108 -15.244 4.873 1.00 96.81 322 LYS A CA 1
ATOM 2478 C C . LYS A 1 322 ? 1.926 -16.637 4.269 1.00 96.81 322 LYS A C 1
ATOM 2480 O O . LYS A 1 322 ? 2.891 -17.177 3.737 1.00 96.81 322 LYS A O 1
ATOM 2485 N N . ASP A 1 323 ? 0.745 -17.255 4.349 1.00 96.81 323 ASP A N 1
ATOM 2486 C CA . ASP A 1 323 ? 0.471 -18.559 3.720 1.00 96.81 323 ASP A CA 1
ATOM 2487 C C . ASP A 1 323 ? 0.517 -18.472 2.188 1.00 96.81 323 ASP A C 1
ATOM 2489 O O . ASP A 1 323 ? 1.180 -19.298 1.553 1.00 96.81 323 ASP A O 1
ATOM 2493 N N . LYS A 1 324 ? -0.137 -17.455 1.612 1.00 95.69 324 LYS A N 1
ATOM 2494 C CA . LYS A 1 324 ? -0.273 -17.262 0.159 1.00 95.69 324 LYS A CA 1
ATOM 2495 C C . LYS A 1 324 ? 0.968 -16.721 -0.521 1.00 95.69 324 LYS A C 1
ATOM 2497 O O . LYS A 1 324 ? 1.155 -16.973 -1.710 1.00 95.69 324 LYS A O 1
ATOM 2502 N N . ASP A 1 325 ? 1.833 -16.049 0.218 1.00 95.69 325 ASP A N 1
ATOM 2503 C CA . ASP A 1 325 ? 3.117 -15.643 -0.307 1.00 95.69 325 ASP A CA 1
ATOM 2504 C C . ASP A 1 325 ? 4.028 -16.866 -0.521 1.00 95.69 325 ASP A C 1
ATOM 2506 O O . ASP A 1 325 ? 4.449 -17.549 0.419 1.00 95.69 325 ASP A O 1
ATOM 2510 N N . GLN A 1 326 ? 4.321 -17.160 -1.789 1.00 94.75 326 GLN A N 1
ATOM 2511 C CA . GLN A 1 326 ? 5.215 -18.247 -2.192 1.00 94.75 326 GLN A CA 1
ATOM 2512 C C . GLN A 1 326 ? 6.685 -17.991 -1.819 1.00 94.75 326 GLN A C 1
ATOM 2514 O O . GLN A 1 326 ? 7.467 -18.941 -1.779 1.00 94.75 326 GLN A O 1
ATOM 2519 N N . PHE A 1 327 ? 7.050 -16.735 -1.549 1.00 94.12 327 PHE A N 1
ATOM 2520 C CA . PHE A 1 327 ? 8.382 -16.317 -1.120 1.00 94.12 327 PHE A CA 1
ATOM 2521 C C . PHE A 1 327 ? 8.481 -16.173 0.401 1.00 94.12 327 PHE A C 1
ATOM 2523 O O . PHE A 1 327 ? 9.586 -16.148 0.933 1.00 94.12 327 PHE A O 1
ATOM 2530 N N . ALA A 1 328 ? 7.372 -16.178 1.141 1.00 95.31 328 ALA A N 1
ATOM 2531 C CA . ALA A 1 328 ? 7.431 -16.134 2.596 1.00 95.31 328 ALA A CA 1
ATOM 2532 C C . ALA A 1 328 ? 8.120 -17.379 3.178 1.00 95.31 328 ALA A C 1
ATOM 2534 O O . ALA A 1 328 ? 7.727 -18.528 2.942 1.00 95.31 328 ALA A O 1
ATOM 2535 N N . PHE A 1 329 ? 9.122 -17.151 4.021 1.00 94.38 329 PHE A N 1
ATOM 2536 C CA . PHE A 1 329 ? 9.796 -18.167 4.802 1.00 94.38 329 PHE A CA 1
ATOM 2537 C C . PHE A 1 329 ? 8.798 -18.818 5.766 1.00 94.38 329 PHE A C 1
ATOM 2539 O O . PHE A 1 329 ? 8.199 -18.181 6.636 1.00 94.38 329 PHE A O 1
ATOM 2546 N N . LYS A 1 330 ? 8.613 -20.131 5.607 1.00 91.88 330 LYS A N 1
ATOM 2547 C CA . LYS A 1 330 ? 7.610 -20.898 6.362 1.00 91.88 330 LYS A CA 1
ATOM 2548 C C . LYS A 1 330 ? 8.119 -21.411 7.715 1.00 91.88 330 LYS A C 1
ATOM 2550 O O . LYS A 1 330 ? 7.332 -21.934 8.497 1.00 91.88 330 LYS A O 1
ATOM 2555 N N . GLY A 1 331 ? 9.419 -21.295 7.992 1.00 90.31 331 GLY A N 1
ATOM 2556 C CA . GLY A 1 331 ? 9.992 -21.677 9.284 1.00 90.31 331 GLY A CA 1
ATOM 2557 C C . GLY A 1 331 ? 9.716 -20.648 10.385 1.00 90.31 331 GLY A C 1
ATOM 2558 O O . GLY A 1 331 ? 9.179 -19.569 10.134 1.00 90.31 331 GLY A O 1
ATOM 2559 N N . ALA A 1 332 ? 10.105 -20.988 11.614 1.00 89.50 332 ALA A N 1
ATOM 2560 C CA . ALA A 1 332 ? 10.060 -20.068 12.746 1.00 89.50 332 ALA A CA 1
ATOM 2561 C C . ALA A 1 332 ? 11.244 -19.087 12.708 1.00 89.50 332 ALA A C 1
ATOM 2563 O O . ALA A 1 332 ? 12.362 -19.467 12.355 1.00 89.50 332 ALA A O 1
ATOM 2564 N N . TYR A 1 333 ? 10.982 -17.842 13.089 1.00 91.50 333 TYR A N 1
ATOM 2565 C CA . TYR A 1 333 ? 11.957 -16.775 13.299 1.00 91.50 333 TYR A CA 1
ATOM 2566 C C . TYR A 1 333 ? 11.369 -15.784 14.300 1.00 91.50 333 TYR A C 1
ATOM 2568 O O . TYR A 1 333 ? 10.148 -15.686 14.436 1.00 91.50 333 TYR A O 1
ATOM 2576 N N . GLU A 1 334 ? 12.244 -15.070 15.001 1.00 89.75 334 GLU A N 1
ATOM 2577 C CA . GLU A 1 334 ? 11.821 -14.003 15.906 1.00 89.75 334 GLU A CA 1
ATOM 2578 C C . GLU A 1 334 ? 11.172 -12.844 15.123 1.00 89.75 334 GLU A C 1
ATOM 2580 O O . GLU A 1 334 ? 11.526 -12.617 13.957 1.00 89.75 334 GLU A O 1
ATOM 2585 N N . PRO A 1 335 ? 10.243 -12.089 15.737 1.00 87.31 335 PRO A N 1
ATOM 2586 C CA . PRO A 1 335 ? 9.672 -10.882 15.143 1.00 87.31 335 PRO A CA 1
ATOM 2587 C C . PRO A 1 335 ? 10.751 -9.919 14.634 1.00 87.31 335 PRO A C 1
ATOM 2589 O O . PRO A 1 335 ? 11.773 -9.713 15.290 1.00 87.31 335 PRO A O 1
ATOM 2592 N N . ASN A 1 336 ? 10.538 -9.363 13.437 1.00 84.50 336 ASN A N 1
ATOM 2593 C CA . ASN A 1 336 ? 11.484 -8.488 12.732 1.00 84.50 336 ASN A CA 1
ATOM 2594 C C . ASN A 1 336 ? 12.920 -9.043 12.594 1.00 84.50 336 ASN A C 1
ATOM 2596 O O . ASN A 1 336 ? 13.883 -8.295 12.387 1.00 84.50 336 ASN A O 1
ATOM 2600 N N . ALA A 1 337 ? 13.082 -10.357 12.730 1.00 78.56 337 ALA A N 1
ATOM 2601 C CA . ALA A 1 337 ? 14.351 -11.043 12.595 1.00 78.56 337 ALA A CA 1
ATOM 2602 C C . ALA A 1 337 ? 14.350 -11.920 11.335 1.00 78.56 337 ALA A C 1
ATOM 2604 O O . ALA A 1 337 ? 13.684 -11.634 10.340 1.00 78.56 337 ALA A O 1
ATOM 2605 N N . GLY A 1 338 ? 15.155 -12.977 11.370 1.00 75.00 338 GLY A N 1
ATOM 2606 C CA . GLY A 1 338 ? 15.524 -13.752 10.196 1.00 75.00 338 GLY A CA 1
ATOM 2607 C C . GLY A 1 338 ? 16.873 -13.290 9.664 1.00 75.00 338 GLY A C 1
ATOM 2608 O O . GLY A 1 338 ? 17.217 -12.103 9.695 1.00 75.00 338 GLY A O 1
ATOM 2609 N N . GLU A 1 339 ? 17.676 -14.256 9.226 1.00 77.56 339 GLU A N 1
ATOM 2610 C CA . GLU A 1 339 ? 18.796 -13.941 8.352 1.00 77.56 339 GLU A CA 1
ATOM 2611 C C . GLU A 1 339 ? 18.239 -13.807 6.942 1.00 77.56 339 GLU A C 1
ATOM 2613 O O . GLU A 1 339 ? 17.677 -14.783 6.431 1.00 77.56 339 GLU A O 1
ATOM 2618 N N . PRO A 1 340 ? 18.365 -12.627 6.321 1.00 74.50 340 PRO A N 1
ATOM 2619 C CA . PRO A 1 340 ? 17.873 -12.428 4.980 1.00 74.50 340 PRO A CA 1
ATOM 2620 C C . PRO A 1 340 ? 18.439 -13.485 4.027 1.00 74.50 340 PRO A C 1
ATOM 2622 O O . PRO A 1 340 ? 19.648 -13.741 3.983 1.00 74.50 340 PRO A O 1
ATOM 2625 N N . LYS A 1 341 ? 17.555 -14.159 3.290 1.00 78.00 341 LYS A N 1
ATOM 2626 C CA . LYS A 1 341 ? 17.927 -15.335 2.500 1.00 78.00 341 LYS A CA 1
ATOM 2627 C C . LYS A 1 341 ? 17.137 -15.365 1.210 1.00 78.00 341 LYS A C 1
ATOM 2629 O O . LYS A 1 341 ? 16.066 -15.945 1.172 1.00 78.00 341 LYS A O 1
ATOM 2634 N N . TYR A 1 342 ? 17.700 -14.839 0.129 1.00 77.88 342 TYR A N 1
ATOM 2635 C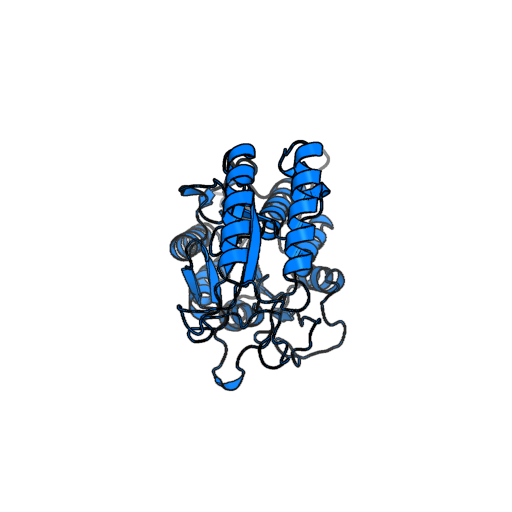 CA . TYR A 1 342 ? 17.065 -14.922 -1.186 1.00 77.88 342 TYR A CA 1
ATOM 2636 C C . TYR A 1 342 ? 16.787 -16.389 -1.602 1.00 77.88 342 TYR A C 1
ATOM 2638 O O . TYR A 1 342 ? 17.652 -17.250 -1.390 1.00 77.88 342 TYR A O 1
ATOM 2646 N N . PRO A 1 343 ? 15.620 -16.706 -2.196 1.00 82.50 343 PRO A N 1
ATOM 2647 C CA . PRO A 1 343 ? 14.511 -15.817 -2.567 1.00 82.50 343 PRO A CA 1
ATOM 2648 C C . PRO A 1 343 ? 13.390 -15.775 -1.512 1.00 82.50 343 PRO A C 1
ATOM 2650 O O . PRO A 1 343 ? 12.220 -15.769 -1.873 1.00 82.50 343 PRO A O 1
ATOM 2653 N N . TRP A 1 344 ? 13.723 -15.843 -0.225 1.00 88.81 344 TRP A N 1
ATOM 2654 C CA . TRP A 1 344 ? 12.756 -15.877 0.868 1.00 88.81 344 TRP A CA 1
ATOM 2655 C C . TRP A 1 344 ? 12.613 -14.519 1.556 1.00 88.81 344 TRP A C 1
ATOM 2657 O O . TRP A 1 344 ? 13.612 -13.850 1.820 1.00 88.81 344 TRP A O 1
ATOM 2667 N N . GLU A 1 345 ? 11.374 -14.184 1.896 1.00 91.88 345 GLU A N 1
ATOM 2668 C CA . GLU A 1 345 ? 10.969 -13.048 2.724 1.00 91.88 345 GLU A CA 1
ATOM 2669 C C . GLU A 1 345 ? 10.608 -13.534 4.129 1.00 91.88 345 GLU A C 1
ATOM 2671 O O . GLU A 1 345 ? 10.123 -14.647 4.314 1.00 91.88 345 GLU A O 1
ATOM 2676 N N . HIS A 1 346 ? 10.770 -12.693 5.138 1.00 95.06 346 HIS A N 1
ATOM 2677 C CA . HIS A 1 346 ? 10.390 -12.947 6.522 1.00 95.06 346 HIS A CA 1
ATOM 2678 C C . HIS A 1 346 ? 9.294 -11.959 6.949 1.00 95.06 346 HIS A C 1
ATOM 2680 O O . HIS A 1 346 ? 9.552 -11.082 7.781 1.00 95.06 346 HIS A O 1
ATOM 2686 N N . PRO A 1 347 ? 8.054 -12.094 6.426 1.00 96.62 347 PRO A N 1
ATOM 2687 C CA . PRO A 1 347 ? 6.947 -11.260 6.865 1.00 96.62 347 PRO A CA 1
ATOM 2688 C C . PRO A 1 347 ? 6.746 -11.361 8.368 1.00 96.62 347 PRO A C 1
ATOM 2690 O O . PRO A 1 347 ? 6.869 -12.441 8.947 1.00 96.62 347 PRO A O 1
ATOM 2693 N N . TRP A 1 348 ? 6.376 -10.284 9.032 1.00 96.75 348 TRP A N 1
ATOM 2694 C CA . TRP A 1 348 ? 6.082 -10.351 10.459 1.00 96.75 348 TRP A CA 1
ATOM 2695 C C . TRP A 1 348 ? 4.990 -9.363 10.831 1.00 96.75 348 TRP A C 1
ATOM 2697 O O . TRP A 1 348 ? 4.590 -8.517 10.032 1.00 96.75 348 TRP A O 1
ATOM 2707 N N . ALA A 1 349 ? 4.470 -9.530 12.036 1.00 97.75 349 ALA A N 1
ATOM 2708 C CA . ALA A 1 349 ? 3.394 -8.717 12.556 1.00 97.75 349 ALA A CA 1
ATOM 2709 C C . ALA A 1 349 ? 3.619 -8.418 14.038 1.00 97.75 349 ALA A C 1
ATOM 2711 O O . ALA A 1 349 ? 4.378 -9.124 14.710 1.00 97.75 349 ALA A O 1
ATOM 2712 N N . TYR A 1 350 ? 2.959 -7.372 14.523 1.00 97.69 350 TYR A N 1
ATOM 2713 C CA . TYR A 1 350 ? 3.097 -6.850 15.878 1.00 97.69 350 TYR A CA 1
ATOM 2714 C C . TYR A 1 350 ? 1.737 -6.406 16.435 1.00 97.69 350 TYR A C 1
ATOM 2716 O O . TYR A 1 350 ? 0.919 -5.862 15.691 1.00 97.69 350 TYR A O 1
ATOM 2724 N N . GLY A 1 351 ? 1.509 -6.626 17.734 1.00 97.00 351 GLY A N 1
ATOM 2725 C CA . GLY A 1 351 ? 0.216 -6.448 18.414 1.00 97.00 351 GLY A CA 1
ATOM 2726 C C . GLY A 1 351 ? -0.581 -7.756 18.565 1.00 97.00 351 GLY A C 1
ATOM 2727 O O . GLY A 1 351 ? -0.212 -8.784 17.997 1.00 97.00 351 GLY A O 1
ATOM 2728 N N . ASP A 1 352 ? -1.675 -7.731 19.337 1.00 91.38 352 ASP A N 1
ATOM 2729 C CA . ASP A 1 352 ? -2.504 -8.921 19.626 1.00 91.38 352 ASP A CA 1
ATOM 2730 C C . ASP A 1 352 ? -3.303 -9.384 18.392 1.00 91.38 352 ASP A C 1
ATOM 2732 O O . ASP A 1 352 ? -3.427 -10.575 18.112 1.00 91.38 352 ASP A O 1
ATOM 2736 N N . GLY A 1 353 ? -3.825 -8.436 17.601 1.00 94.19 353 GLY A N 1
ATOM 2737 C CA . GLY A 1 353 ? -4.555 -8.723 16.358 1.00 94.19 353 GLY A CA 1
ATOM 2738 C C . GLY A 1 353 ? -5.806 -9.598 16.534 1.00 94.19 353 GLY A C 1
ATOM 2739 O O . GLY A 1 353 ? -6.353 -10.096 15.545 1.00 94.19 353 GLY A O 1
ATOM 2740 N N . ALA A 1 354 ? -6.262 -9.811 17.772 1.00 96.00 354 ALA A N 1
ATOM 2741 C CA . ALA A 1 354 ? -7.436 -10.601 18.136 1.00 96.00 354 ALA A CA 1
ATOM 2742 C C . ALA A 1 354 ? -8.728 -9.761 18.122 1.00 96.00 354 ALA A C 1
ATOM 2744 O O . ALA A 1 354 ? -9.622 -9.939 18.948 1.00 96.00 354 ALA A O 1
ATOM 2745 N N . PHE A 1 355 ? -8.832 -8.842 17.163 1.00 95.31 355 PHE A N 1
ATOM 2746 C CA . PHE A 1 355 ? -9.980 -7.963 16.954 1.00 95.31 355 PHE A CA 1
ATOM 2747 C C . PHE A 1 355 ? -10.373 -7.939 15.477 1.00 95.31 355 PHE A C 1
ATOM 2749 O O . PHE A 1 355 ? -9.589 -8.334 14.608 1.00 95.31 355 PHE A O 1
ATOM 2756 N N . GLN A 1 356 ? -11.600 -7.496 15.198 1.00 93.94 356 GLN A N 1
ATOM 2757 C CA . GLN A 1 356 ? -12.090 -7.402 13.828 1.00 93.94 356 GLN A CA 1
ATOM 2758 C C . GLN A 1 356 ? -11.484 -6.194 13.120 1.00 93.94 356 GLN A C 1
ATOM 2760 O O . GLN A 1 356 ? -11.519 -5.101 13.670 1.00 93.94 356 GLN A O 1
ATOM 2765 N N . TYR A 1 357 ? -10.935 -6.355 11.917 1.00 90.31 357 TYR A N 1
ATOM 2766 C CA . TYR A 1 357 ? -10.363 -5.202 11.204 1.00 90.31 357 TYR A CA 1
ATOM 2767 C C . TYR A 1 357 ? -11.434 -4.300 10.570 1.00 90.31 357 TYR A C 1
ATOM 2769 O O . TYR A 1 357 ? -11.159 -3.122 10.385 1.00 90.31 357 TYR A O 1
ATOM 2777 N N . PHE A 1 358 ? -12.639 -4.821 10.311 1.00 93.00 358 PHE A N 1
ATOM 2778 C CA . PHE A 1 358 ? -13.843 -4.054 9.966 1.00 93.00 358 PHE A CA 1
ATOM 2779 C C . PHE A 1 358 ? -15.047 -4.605 10.714 1.00 93.00 358 PHE A C 1
ATOM 2781 O O . PHE A 1 358 ? -15.056 -5.765 11.145 1.00 93.00 358 PHE A O 1
ATOM 2788 N N . ARG A 1 359 ? -16.103 -3.802 10.806 1.00 88.62 359 ARG A N 1
ATOM 2789 C CA . ARG A 1 359 ? -17.383 -4.270 11.335 1.00 88.62 359 ARG A CA 1
ATOM 2790 C C . ARG A 1 359 ? -17.956 -5.404 10.489 1.00 88.62 359 ARG A C 1
ATOM 2792 O O . ARG A 1 359 ? -18.029 -5.337 9.264 1.00 88.62 359 ARG A O 1
ATOM 2799 N N . VAL A 1 360 ? -18.495 -6.423 11.155 1.00 77.38 360 VAL A N 1
ATOM 2800 C CA . VAL A 1 360 ? -19.331 -7.423 10.481 1.00 77.38 360 VAL A CA 1
ATOM 2801 C C . VAL A 1 360 ? -20.655 -6.773 10.087 1.00 77.38 360 VAL A C 1
ATOM 2803 O O . VAL A 1 360 ? -21.494 -6.486 10.946 1.00 77.38 360 VAL A O 1
ATOM 2806 N N . MET A 1 361 ? -20.884 -6.591 8.784 1.00 67.00 361 MET A N 1
ATOM 2807 C CA . MET A 1 361 ? -22.219 -6.279 8.280 1.00 67.00 361 MET A CA 1
ATOM 2808 C C . MET A 1 361 ? -23.152 -7.453 8.585 1.00 67.00 361 MET A C 1
ATOM 2810 O O . MET A 1 361 ? -23.165 -8.472 7.893 1.00 67.00 361 MET A O 1
ATOM 2814 N N . ILE A 1 362 ? -23.969 -7.312 9.629 1.00 60.66 362 ILE A N 1
ATOM 2815 C CA . ILE A 1 362 ? -25.118 -8.190 9.826 1.00 60.66 362 ILE A CA 1
ATOM 2816 C C . ILE A 1 362 ? -26.119 -7.815 8.736 1.00 60.66 362 ILE A C 1
ATOM 2818 O O . ILE A 1 362 ? -26.921 -6.896 8.906 1.00 60.66 362 ILE A O 1
ATOM 2822 N N . LEU A 1 363 ? -26.073 -8.520 7.603 1.00 55.19 363 LEU A N 1
ATOM 2823 C CA . LEU A 1 363 ? -27.179 -8.513 6.655 1.00 55.19 363 LEU A CA 1
ATOM 2824 C C . LEU A 1 363 ? -28.398 -9.077 7.390 1.00 55.19 363 LEU A C 1
ATOM 2826 O O . LEU A 1 363 ? -28.576 -10.289 7.522 1.00 55.19 363 LEU A O 1
ATOM 2830 N N . LEU A 1 364 ? -29.235 -8.180 7.907 1.00 46.12 364 LEU A N 1
ATOM 2831 C CA . LEU A 1 364 ? -30.589 -8.510 8.312 1.00 46.12 364 LEU A CA 1
ATOM 2832 C C . LEU A 1 364 ? -31.339 -8.882 7.032 1.00 46.12 364 LEU A C 1
ATOM 2834 O O . LEU A 1 364 ? -31.851 -8.019 6.325 1.00 46.12 364 LEU A O 1
ATOM 2838 N N . ILE A 1 365 ? -31.343 -10.174 6.702 1.00 48.94 365 ILE A N 1
ATOM 2839 C CA . ILE A 1 365 ? -32.250 -10.735 5.702 1.00 48.94 365 ILE A CA 1
ATOM 2840 C C . ILE A 1 365 ? -33.656 -10.595 6.300 1.00 48.94 365 ILE A C 1
ATOM 2842 O O . ILE A 1 365 ? -34.052 -11.400 7.145 1.00 48.94 365 ILE A O 1
ATOM 2846 N N . LEU A 1 366 ? -34.346 -9.511 5.936 1.00 47.03 366 LEU A N 1
ATOM 2847 C CA . LEU A 1 366 ? -35.736 -9.229 6.302 1.00 47.03 366 LEU A CA 1
ATOM 2848 C C . LEU A 1 366 ? -36.713 -9.855 5.309 1.00 47.03 366 LEU A C 1
ATOM 2850 O O . LEU A 1 366 ? -36.440 -9.788 4.087 1.00 47.03 366 LEU A O 1
#

Foldseek 3Di:
DPPPPPDAAEAEEEFAAQAELQSRAVLSLVLSLLLVCLCCVVQVHQLARYAAAYAAVVHFLAQNHKDFLDDLVVVVVLVDDSVLSVVVNVLQVVVCVCCPPNNFDWPVRVVVNVVVVVVSCVVVVNQWDWDWDFDDDDPPTGGTDITTIGGHGDDPVSSVSHHYHHRAPVVLLVVLVVLLVVAALSYFYEYEYDGEKDADPPPPDPPPPNPPPVPPQWHDPVVDQFIWDAHHNRHTHTLLNVLVSNLSNLVGHNAYEAEAEWWLQLSNQVSNQVSLVVHQHYKYKYFAANIGTHDDCQLSVQLSVQSNVVPFWSVSSRVSSLVRPPQEDPDDDDRSDDDDDPPHGDMHMDHPRRGGNGDDPPPPPD

pLDDT: mean 82.1, std 17.72, range [37.16, 98.88]